Protein AF-A0A523NRD0-F1 (afdb_monomer)

Mean predicted aligned error: 9.48 Å

Solvent-accessible surface area (backbone atoms only — not comparable to full-atom values): 10595 Å² total; per-residue (Å²): 137,86,79,77,79,78,72,75,76,78,53,44,77,82,59,55,69,73,55,46,54,54,59,66,72,56,61,60,86,41,66,30,44,66,73,61,43,52,51,52,52,55,52,51,52,51,49,62,76,41,53,89,37,35,29,73,67,54,51,52,50,52,61,74,51,64,86,59,59,59,17,40,36,46,72,54,74,48,77,42,97,55,71,47,75,41,96,33,27,42,35,38,45,30,41,37,37,40,30,35,39,31,61,34,40,36,34,36,31,68,84,9,36,36,34,39,42,36,38,24,26,28,37,38,30,26,10,38,36,43,35,37,39,39,21,75,50,27,38,36,31,33,55,62,7,36,39,39,38,42,36,39,21,52,34,80,46,74,39,82,63,40,46,79,48,66,55,77,44,70,48,80,75,82,68,78,76,79,74,76,80,80,80,78,90,82,85,80,92,88,83,90,132

Structure (mmCIF, N/CA/C/O backbone):
data_AF-A0A523NRD0-F1
#
_entry.id   AF-A0A523NRD0-F1
#
loop_
_atom_site.group_PDB
_atom_site.id
_atom_site.type_symbol
_atom_site.label_atom_id
_atom_site.label_alt_id
_atom_site.label_comp_id
_atom_site.label_asym_id
_atom_site.label_entity_id
_atom_site.label_seq_id
_atom_site.pdbx_PDB_ins_code
_atom_site.Cartn_x
_atom_site.Cartn_y
_atom_site.Cartn_z
_atom_site.occupancy
_atom_site.B_iso_or_equiv
_atom_site.auth_seq_id
_atom_site.auth_comp_id
_atom_site.auth_asym_id
_atom_site.auth_atom_id
_atom_site.pdbx_PDB_model_num
ATOM 1 N N . MET A 1 1 ? 10.730 1.405 -61.988 1.00 40.59 1 MET A N 1
ATOM 2 C CA . MET A 1 1 ? 11.925 1.048 -61.193 1.00 40.59 1 MET A CA 1
ATOM 3 C C . MET A 1 1 ? 11.614 1.339 -59.726 1.00 40.59 1 MET A C 1
ATOM 5 O O . MET A 1 1 ? 11.882 2.425 -59.235 1.00 40.59 1 MET A O 1
ATOM 9 N N . PHE A 1 2 ? 10.901 0.417 -59.071 1.00 41.69 2 PHE A N 1
ATOM 10 C CA . PHE A 1 2 ? 10.424 0.565 -57.692 1.00 41.69 2 PHE A CA 1
ATOM 11 C C . PHE A 1 2 ? 11.539 0.163 -56.720 1.00 41.69 2 PHE A C 1
ATOM 13 O O . PHE A 1 2 ? 11.697 -1.010 -56.394 1.00 41.69 2 PHE A O 1
ATOM 20 N N . LEU A 1 3 ? 12.320 1.137 -56.255 1.00 39.50 3 LEU A N 1
ATOM 21 C CA . LEU A 1 3 ? 13.168 0.974 -55.075 1.00 39.50 3 LEU A CA 1
ATOM 22 C C . LEU A 1 3 ? 12.282 1.133 -53.837 1.00 39.50 3 LEU A C 1
ATOM 24 O O . LEU A 1 3 ? 12.189 2.208 -53.246 1.00 39.50 3 LEU A O 1
ATOM 28 N N . HIS A 1 4 ? 11.595 0.054 -53.455 1.00 41.59 4 HIS A N 1
ATOM 29 C CA . HIS A 1 4 ? 11.032 -0.050 -52.115 1.00 41.59 4 HIS A CA 1
ATOM 30 C C . HIS A 1 4 ? 12.205 0.002 -51.131 1.00 41.59 4 HIS A C 1
ATOM 32 O O . HIS A 1 4 ? 12.949 -0.966 -50.978 1.00 41.59 4 HIS A O 1
ATOM 38 N N . ARG A 1 5 ? 12.392 1.163 -50.492 1.00 41.06 5 ARG A N 1
ATOM 39 C CA . ARG A 1 5 ? 13.238 1.339 -49.308 1.00 41.06 5 ARG A CA 1
ATOM 40 C C . ARG A 1 5 ? 12.754 0.363 -48.231 1.00 41.06 5 ARG A C 1
ATOM 42 O O . ARG A 1 5 ? 11.910 0.707 -47.408 1.00 41.06 5 ARG A O 1
ATOM 49 N N . TYR A 1 6 ? 13.294 -0.850 -48.225 1.00 43.00 6 TYR A N 1
ATOM 50 C CA . TYR A 1 6 ? 13.311 -1.709 -47.049 1.00 43.00 6 TYR A CA 1
ATOM 51 C C . TYR A 1 6 ? 14.288 -1.084 -46.053 1.00 43.00 6 TYR A C 1
ATOM 53 O O . TYR A 1 6 ? 15.423 -1.521 -45.897 1.00 43.00 6 TYR A O 1
ATOM 61 N N . ASN A 1 7 ? 13.849 -0.009 -45.395 1.00 39.38 7 ASN A N 1
ATOM 62 C CA . ASN A 1 7 ? 14.501 0.457 -44.184 1.00 39.38 7 ASN A CA 1
ATOM 63 C C . ASN A 1 7 ? 14.120 -0.551 -43.098 1.00 39.38 7 ASN A C 1
ATOM 65 O O . ASN A 1 7 ? 13.123 -0.399 -42.393 1.00 39.38 7 ASN A O 1
ATOM 69 N N . PHE A 1 8 ? 14.873 -1.647 -43.036 1.00 43.66 8 PHE A N 1
ATOM 70 C CA . PHE A 1 8 ? 14.886 -2.531 -41.885 1.00 43.66 8 PHE A CA 1
ATOM 71 C C . PHE A 1 8 ? 15.391 -1.664 -40.727 1.00 43.66 8 PHE A C 1
ATOM 73 O O . PHE A 1 8 ? 16.592 -1.461 -40.576 1.00 43.66 8 PHE A O 1
ATOM 80 N N . PHE A 1 9 ? 14.479 -1.045 -39.972 1.00 50.16 9 PHE A N 1
ATOM 81 C CA . PHE A 1 9 ? 14.829 -0.383 -38.720 1.00 50.16 9 PHE A CA 1
ATOM 82 C C . PHE A 1 9 ? 15.400 -1.475 -37.820 1.00 50.16 9 PHE A C 1
ATOM 84 O O . PHE A 1 9 ? 14.656 -2.264 -37.234 1.00 50.16 9 PHE A O 1
ATOM 91 N N . ILE A 1 10 ? 16.727 -1.571 -37.771 1.00 56.56 10 ILE A N 1
ATOM 92 C CA . ILE A 1 10 ? 17.425 -2.396 -36.797 1.00 56.56 10 ILE A CA 1
ATOM 93 C C . ILE A 1 10 ? 17.045 -1.794 -35.449 1.00 56.56 10 ILE A C 1
ATOM 95 O O . ILE A 1 10 ? 17.497 -0.715 -35.080 1.00 56.56 10 ILE A O 1
ATOM 99 N N . LYS A 1 11 ? 16.113 -2.448 -34.756 1.00 65.00 11 LYS A N 1
ATOM 100 C CA . LYS A 1 11 ? 15.689 -2.033 -33.424 1.00 65.00 11 LYS A CA 1
ATOM 101 C C . LYS A 1 11 ? 16.888 -2.175 -32.498 1.00 65.00 11 LYS A C 1
ATOM 103 O O . LYS A 1 11 ? 17.413 -3.277 -32.333 1.00 65.00 11 LYS A O 1
ATOM 108 N N . HIS A 1 12 ? 17.329 -1.062 -31.931 1.00 73.38 12 HIS A N 1
ATOM 109 C CA . HIS A 1 12 ? 18.441 -1.038 -30.998 1.00 73.38 12 HIS A CA 1
ATOM 110 C C . HIS A 1 12 ? 17.933 -1.318 -29.585 1.00 73.38 12 HIS A C 1
ATOM 112 O O . HIS A 1 12 ? 16.849 -0.899 -29.187 1.00 73.38 12 HIS A O 1
ATOM 118 N N . LYS A 1 13 ? 18.722 -2.064 -28.812 1.00 83.44 13 LYS A N 1
ATOM 119 C CA . LYS A 1 13 ? 18.384 -2.363 -27.423 1.00 83.44 13 LYS A CA 1
ATOM 120 C C . LYS A 1 13 ? 18.498 -1.077 -26.598 1.00 83.44 13 LYS A C 1
ATOM 122 O O . LYS A 1 13 ? 19.593 -0.538 -26.453 1.00 83.44 13 LYS A O 1
ATOM 127 N N . VAL A 1 14 ? 17.379 -0.588 -26.070 1.00 90.25 14 VAL A N 1
ATOM 128 C CA . VAL A 1 14 ? 17.317 0.650 -25.271 1.00 90.25 14 VAL A CA 1
ATOM 129 C C . VAL A 1 14 ? 17.828 0.401 -23.848 1.00 90.25 14 VAL A C 1
ATOM 131 O O . VAL A 1 14 ? 18.457 1.271 -23.230 1.00 90.25 14 VAL A O 1
ATOM 134 N N . LEU A 1 15 ? 17.567 -0.791 -23.311 1.00 93.19 15 LEU A N 1
ATOM 135 C CA . LEU A 1 15 ? 17.958 -1.206 -21.969 1.00 93.19 15 LEU A CA 1
ATOM 136 C C . LEU A 1 15 ? 19.204 -2.095 -21.979 1.00 93.19 15 LEU A C 1
ATOM 138 O O . LEU A 1 15 ? 19.337 -3.026 -22.773 1.00 93.19 15 LEU A O 1
ATOM 142 N N . ALA A 1 16 ? 20.096 -1.885 -21.010 1.00 94.69 16 ALA A N 1
ATOM 143 C CA . ALA A 1 16 ? 21.119 -2.882 -20.695 1.00 94.69 16 ALA A CA 1
ATOM 144 C C . ALA A 1 16 ? 20.458 -4.189 -20.209 1.00 94.69 16 ALA A C 1
ATOM 146 O O . ALA A 1 16 ? 19.328 -4.167 -19.722 1.00 94.69 16 ALA A O 1
ATOM 147 N N . ALA A 1 17 ? 21.157 -5.328 -20.294 1.00 93.31 17 ALA A N 1
ATOM 148 C CA . ALA A 1 17 ? 20.609 -6.625 -19.865 1.00 93.31 17 ALA A CA 1
ATOM 149 C C . ALA A 1 17 ? 20.059 -6.580 -18.425 1.00 93.31 17 ALA A C 1
ATOM 151 O O . ALA A 1 17 ? 18.871 -6.800 -18.226 1.00 93.31 17 ALA A O 1
ATOM 152 N N . ALA A 1 18 ? 20.858 -6.105 -17.465 1.00 95.38 18 ALA A N 1
ATOM 153 C CA . ALA A 1 18 ? 20.428 -5.972 -16.071 1.00 95.38 18 ALA A CA 1
ATOM 154 C C . ALA A 1 18 ? 19.235 -5.013 -15.862 1.00 95.38 18 ALA A C 1
ATOM 156 O O . ALA A 1 18 ? 18.461 -5.180 -14.923 1.00 95.38 18 ALA A O 1
ATOM 157 N N . GLN A 1 19 ? 19.071 -3.994 -16.716 1.00 95.81 19 GLN A N 1
ATOM 158 C CA . GLN A 1 19 ? 17.913 -3.092 -16.660 1.00 95.81 19 GLN A CA 1
ATOM 159 C C . GLN A 1 19 ? 16.646 -3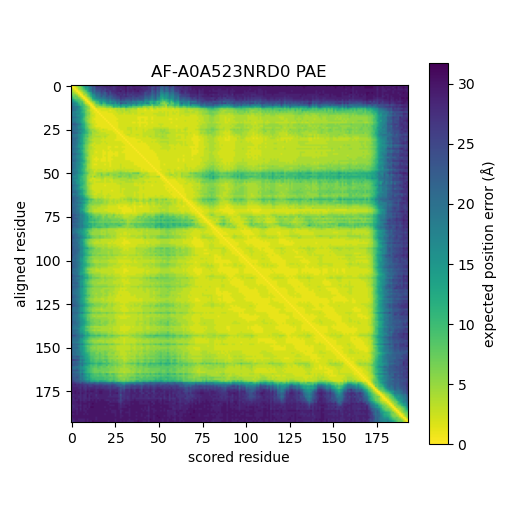.790 -17.159 1.00 95.81 19 GLN A C 1
ATOM 161 O O . GLN A 1 19 ? 15.582 -3.62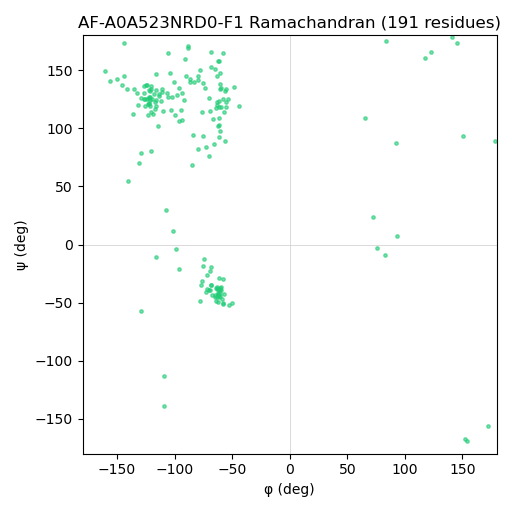2 -16.565 1.00 95.81 19 GLN A O 1
ATOM 166 N N . TYR A 1 20 ? 16.775 -4.569 -18.236 1.00 94.88 20 TYR A N 1
ATOM 167 C CA . TYR A 1 20 ? 15.688 -5.381 -18.766 1.00 94.88 20 TYR A CA 1
ATOM 168 C C . TYR A 1 20 ? 15.245 -6.425 -17.742 1.00 94.88 20 TYR A C 1
ATOM 170 O O . TYR A 1 20 ? 14.060 -6.491 -17.440 1.00 94.88 20 TYR A O 1
ATOM 178 N N . ASP A 1 21 ? 16.183 -7.180 -17.167 1.00 95.62 21 ASP A N 1
ATOM 179 C CA . ASP A 1 21 ? 15.878 -8.250 -16.210 1.00 95.62 21 ASP A CA 1
ATOM 180 C C . ASP A 1 21 ? 15.202 -7.698 -14.949 1.00 95.62 21 ASP A C 1
ATOM 182 O O . ASP A 1 21 ? 14.191 -8.233 -14.495 1.00 95.62 21 ASP A O 1
ATOM 186 N N . PHE A 1 22 ? 15.693 -6.561 -14.442 1.00 95.94 22 PHE A N 1
ATOM 187 C CA . PHE A 1 22 ? 15.070 -5.845 -13.329 1.00 95.94 22 PHE A CA 1
ATOM 188 C C . PHE A 1 22 ? 13.620 -5.443 -13.637 1.00 95.94 22 PHE A C 1
ATOM 190 O O . PHE A 1 22 ? 12.716 -5.721 -12.851 1.00 95.94 22 PHE A O 1
ATOM 197 N N . LEU A 1 23 ? 13.378 -4.810 -14.790 1.00 94.06 23 LEU A N 1
ATOM 198 C CA . LEU A 1 23 ? 12.033 -4.383 -15.176 1.00 94.06 23 LEU A CA 1
ATOM 199 C C . LEU A 1 23 ? 11.123 -5.586 -15.481 1.00 94.06 23 LEU A C 1
ATOM 201 O O . LEU A 1 23 ? 9.939 -5.562 -15.165 1.00 94.06 23 LEU A 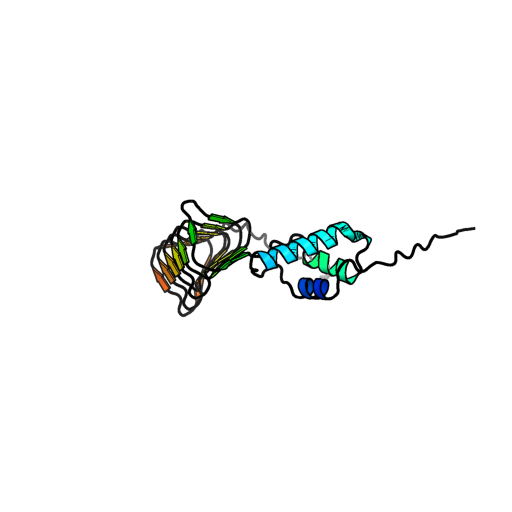O 1
ATOM 205 N N . PHE A 1 24 ? 11.662 -6.663 -16.052 1.00 94.38 24 PHE A N 1
ATOM 206 C CA . PHE A 1 24 ? 10.932 -7.899 -16.330 1.00 94.38 24 PHE A CA 1
ATOM 207 C C . PHE A 1 24 ? 10.422 -8.570 -15.053 1.00 94.38 24 PHE A C 1
ATOM 209 O O . PHE A 1 24 ? 9.251 -8.959 -15.012 1.00 94.38 24 PHE A O 1
ATOM 216 N N . ALA A 1 25 ? 11.264 -8.635 -14.019 1.00 94.31 25 ALA A N 1
ATOM 217 C CA . ALA A 1 25 ? 10.930 -9.209 -12.719 1.00 94.31 25 ALA A CA 1
ATOM 218 C C . ALA A 1 25 ? 9.910 -8.381 -11.915 1.00 94.31 25 ALA A C 1
ATOM 220 O O . ALA A 1 25 ? 9.237 -8.932 -11.051 1.00 94.31 25 ALA A O 1
ATOM 221 N N . GLY A 1 26 ? 9.773 -7.081 -12.199 1.00 92.75 26 GLY A N 1
ATOM 222 C CA . GLY A 1 26 ? 8.839 -6.207 -11.487 1.00 92.75 26 GLY A CA 1
ATOM 223 C C . GLY A 1 26 ? 7.365 -6.563 -11.697 1.00 92.75 26 GLY A C 1
ATOM 224 O O . GLY A 1 26 ? 6.962 -7.031 -12.768 1.00 92.75 26 GLY A O 1
ATOM 225 N N . ASP A 1 27 ? 6.543 -6.262 -10.699 1.00 92.56 27 ASP A N 1
ATOM 226 C CA . ASP A 1 27 ? 5.088 -6.403 -10.704 1.00 92.56 27 ASP A CA 1
ATOM 227 C C . ASP A 1 27 ? 4.443 -5.037 -10.420 1.00 92.56 27 ASP A C 1
ATOM 229 O O . ASP A 1 27 ? 4.840 -4.302 -9.520 1.00 92.56 27 ASP A O 1
ATOM 233 N N . ILE A 1 28 ? 3.442 -4.671 -11.218 1.00 89.62 28 ILE A N 1
ATOM 234 C CA . ILE A 1 28 ? 2.720 -3.399 -11.088 1.00 89.62 28 ILE A CA 1
ATOM 235 C C . ILE A 1 28 ? 1.865 -3.314 -9.820 1.00 89.62 28 ILE A C 1
ATOM 237 O O . ILE A 1 28 ? 1.476 -2.214 -9.428 1.00 89.62 28 ILE A O 1
ATOM 241 N N . HIS A 1 29 ? 1.537 -4.451 -9.205 1.00 90.38 29 HIS A N 1
ATOM 242 C CA . HIS A 1 29 ? 0.682 -4.529 -8.023 1.00 90.38 29 HIS A CA 1
ATOM 243 C C . HIS A 1 29 ? 1.457 -4.657 -6.708 1.00 90.38 29 HIS A C 1
ATOM 245 O O . HIS A 1 29 ? 0.831 -4.649 -5.645 1.00 90.38 29 HIS A O 1
ATOM 251 N N . ASP A 1 30 ? 2.784 -4.759 -6.777 1.00 94.88 30 ASP A N 1
ATOM 252 C CA . ASP A 1 30 ? 3.657 -4.925 -5.617 1.00 94.88 30 ASP A CA 1
ATOM 253 C C . ASP A 1 30 ? 4.081 -3.575 -5.006 1.00 94.88 30 ASP A C 1
ATOM 255 O O . ASP A 1 30 ? 3.808 -2.496 -5.552 1.00 94.88 30 ASP A O 1
ATOM 259 N N . PHE A 1 31 ? 4.722 -3.636 -3.839 1.00 96.38 31 PHE A N 1
ATOM 260 C CA . PHE A 1 31 ? 5.175 -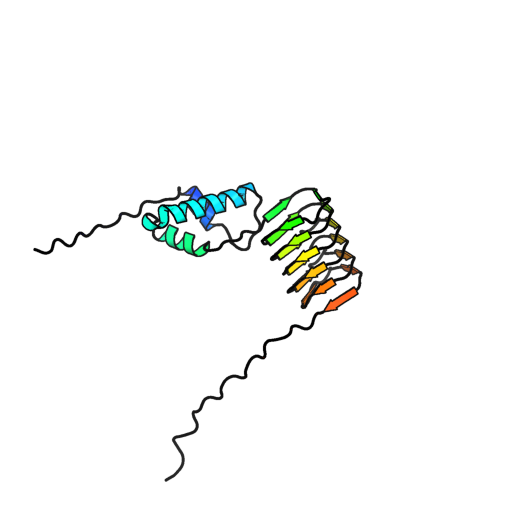2.488 -3.064 1.00 96.38 31 PHE A CA 1
ATOM 261 C C . PHE A 1 31 ? 6.698 -2.417 -3.037 1.00 96.38 31 PHE A C 1
ATOM 263 O O . PHE A 1 31 ? 7.371 -3.322 -2.548 1.00 96.38 31 PHE A O 1
ATOM 270 N N . TYR A 1 32 ? 7.242 -1.290 -3.481 1.00 96.62 32 TYR A N 1
ATOM 271 C CA . TYR A 1 32 ? 8.682 -1.070 -3.549 1.00 96.62 32 TYR A CA 1
ATOM 272 C C . TYR A 1 32 ? 9.107 0.069 -2.627 1.00 96.62 32 TYR A C 1
ATOM 274 O O . TYR A 1 32 ? 8.370 1.038 -2.427 1.00 96.62 32 TYR A O 1
ATOM 282 N N . ASP A 1 33 ? 10.313 -0.033 -2.065 1.00 96.06 33 ASP A N 1
ATOM 283 C CA . ASP A 1 33 ? 10.957 1.105 -1.404 1.00 96.06 33 ASP A CA 1
ATOM 284 C C . ASP A 1 33 ? 11.201 2.256 -2.402 1.00 96.06 33 ASP A C 1
ATOM 286 O O . ASP A 1 33 ? 11.262 2.019 -3.616 1.00 96.06 33 ASP A O 1
ATOM 290 N N . PRO A 1 34 ? 11.351 3.505 -1.917 1.00 94.94 34 PRO A N 1
ATOM 291 C CA . PRO A 1 34 ? 11.518 4.672 -2.779 1.00 94.94 34 PRO A CA 1
ATOM 292 C C . PRO A 1 34 ? 12.599 4.533 -3.869 1.00 94.94 34 PRO A C 1
ATOM 294 O O . PRO A 1 34 ? 12.265 4.753 -5.033 1.00 94.94 34 PRO A O 1
ATOM 297 N N . PRO A 1 35 ? 13.853 4.115 -3.583 1.00 96.25 35 PRO A N 1
ATOM 298 C CA . PRO A 1 35 ? 14.876 4.055 -4.628 1.00 96.25 35 PRO A CA 1
ATOM 299 C C . PRO A 1 35 ? 14.590 2.972 -5.678 1.00 96.25 35 PRO A C 1
ATOM 301 O O . PRO A 1 35 ? 14.850 3.178 -6.867 1.00 96.25 35 PRO A O 1
ATOM 304 N N . THR A 1 36 ? 14.017 1.835 -5.276 1.00 96.56 36 THR A N 1
ATOM 305 C CA . THR A 1 36 ? 13.604 0.779 -6.212 1.00 96.56 36 THR A CA 1
ATOM 306 C C . THR A 1 36 ? 12.447 1.246 -7.097 1.00 96.56 36 THR A C 1
ATOM 308 O O . THR A 1 36 ? 12.479 1.056 -8.317 1.00 96.56 36 THR A O 1
ATOM 311 N N . ARG A 1 37 ? 11.456 1.921 -6.506 1.00 95.44 37 ARG A N 1
ATOM 312 C CA . ARG A 1 37 ? 10.309 2.510 -7.210 1.00 95.44 37 ARG A CA 1
ATOM 313 C C . ARG A 1 37 ? 10.751 3.569 -8.226 1.00 95.44 37 ARG A C 1
ATOM 315 O O . ARG A 1 37 ? 10.333 3.518 -9.382 1.00 95.44 37 ARG A O 1
ATOM 322 N N . ASP A 1 38 ? 11.663 4.458 -7.841 1.00 96.19 38 ASP A N 1
ATOM 323 C CA . ASP A 1 38 ? 12.238 5.474 -8.732 1.00 96.19 38 ASP A CA 1
ATOM 324 C C . ASP A 1 38 ? 12.983 4.842 -9.910 1.00 96.19 38 ASP A C 1
ATOM 326 O O . ASP A 1 38 ? 12.882 5.306 -11.049 1.00 96.19 38 ASP A O 1
ATOM 330 N N . LYS A 1 39 ? 13.713 3.749 -9.663 1.00 97.19 39 LYS A N 1
ATOM 331 C CA . LYS A 1 39 ? 14.401 3.005 -10.721 1.00 97.19 39 LYS A CA 1
ATOM 332 C C . LYS A 1 39 ? 13.414 2.433 -11.741 1.00 97.19 39 LYS A C 1
ATOM 334 O O . LYS A 1 39 ? 13.685 2.538 -12.936 1.00 97.19 39 LYS A O 1
ATOM 339 N N . PHE A 1 40 ? 12.281 1.871 -11.310 1.00 96.62 40 PHE A N 1
ATOM 340 C CA . PHE A 1 40 ? 11.240 1.406 -12.234 1.00 96.62 40 PHE A CA 1
ATOM 341 C C . PHE A 1 40 ? 10.730 2.539 -13.125 1.00 96.62 40 PHE A C 1
ATOM 343 O O . PHE A 1 40 ? 10.748 2.401 -14.350 1.00 96.62 40 PHE A O 1
ATOM 350 N N . TYR A 1 41 ? 10.342 3.669 -12.529 1.00 95.81 41 TYR A N 1
ATOM 351 C CA . TYR A 1 41 ? 9.815 4.806 -13.284 1.00 95.81 41 TYR A CA 1
ATOM 352 C C . TYR A 1 41 ? 10.824 5.360 -14.290 1.00 95.81 41 TYR A C 1
ATOM 354 O O . TYR A 1 41 ? 10.477 5.529 -15.456 1.00 95.81 41 TYR A O 1
ATOM 362 N N . ARG A 1 42 ? 12.092 5.528 -13.896 1.00 96.50 42 ARG A N 1
ATOM 363 C CA . ARG A 1 42 ? 13.157 5.991 -14.805 1.00 96.50 42 ARG A CA 1
ATOM 364 C C . ARG A 1 42 ? 13.356 5.063 -16.005 1.00 96.50 42 ARG A C 1
ATOM 366 O O . ARG A 1 42 ? 13.611 5.527 -17.113 1.00 96.50 42 ARG A O 1
ATOM 373 N N . LEU A 1 43 ? 13.273 3.746 -15.805 1.00 95.94 43 LEU A N 1
ATOM 374 C CA . LEU A 1 43 ? 13.423 2.780 -16.899 1.00 95.94 43 LEU A CA 1
ATOM 375 C C . LEU A 1 43 ? 12.212 2.774 -17.835 1.00 95.94 43 LEU A C 1
ATOM 377 O O . LEU A 1 43 ? 12.393 2.673 -19.048 1.00 95.94 43 LEU A O 1
ATOM 381 N N . ILE A 1 44 ? 11.001 2.906 -17.291 1.00 94.94 44 ILE A N 1
ATOM 382 C CA . ILE A 1 44 ? 9.772 3.015 -18.088 1.00 94.94 44 ILE A CA 1
ATOM 383 C C . ILE A 1 44 ? 9.800 4.299 -18.915 1.00 94.94 44 ILE A C 1
ATOM 385 O O . ILE A 1 44 ? 9.627 4.228 -20.127 1.00 94.94 44 ILE A O 1
ATOM 389 N N . GLU A 1 45 ? 10.122 5.437 -18.302 1.00 94.62 45 GLU A N 1
ATOM 390 C CA . GLU A 1 45 ? 10.265 6.722 -18.993 1.00 94.62 45 GLU A CA 1
ATOM 391 C C . GLU A 1 45 ? 11.314 6.638 -20.111 1.00 94.62 45 GLU A C 1
ATOM 393 O O . GLU A 1 45 ? 11.084 7.087 -21.236 1.00 94.62 45 GLU A O 1
ATOM 398 N N . LYS A 1 46 ? 12.452 5.983 -19.844 1.00 94.50 46 LYS A N 1
ATOM 399 C CA . LYS A 1 46 ? 13.473 5.727 -20.865 1.00 94.50 46 LYS A CA 1
ATOM 400 C C . LYS A 1 46 ? 12.904 4.913 -22.035 1.00 94.50 46 LYS A C 1
ATOM 402 O O . LYS A 1 46 ? 13.125 5.280 -23.186 1.00 94.50 46 LYS A O 1
ATOM 407 N N . LEU A 1 47 ? 12.164 3.835 -21.776 1.00 93.12 47 LEU A N 1
ATOM 408 C CA . LEU A 1 47 ? 11.519 3.048 -22.834 1.00 93.12 47 LEU A CA 1
ATOM 409 C C . LEU A 1 47 ? 10.463 3.850 -23.610 1.00 93.12 47 LEU A C 1
ATOM 411 O O . LEU A 1 47 ? 10.357 3.698 -24.825 1.00 93.12 47 LEU A O 1
ATOM 415 N N . GLU A 1 48 ? 9.691 4.707 -22.941 1.00 92.75 48 GLU A N 1
ATOM 416 C CA . GLU A 1 48 ? 8.693 5.568 -23.585 1.00 92.75 48 GLU A CA 1
ATOM 417 C C . GLU A 1 48 ? 9.345 6.590 -24.513 1.00 92.75 48 GLU A C 1
ATOM 419 O O . GLU A 1 48 ? 8.907 6.752 -25.655 1.00 92.75 48 GLU A O 1
ATOM 424 N N . LYS A 1 49 ? 10.439 7.210 -24.059 1.00 92.94 49 LYS A N 1
ATOM 425 C CA . LYS A 1 49 ? 11.217 8.176 -24.838 1.00 92.94 49 LYS A CA 1
ATOM 426 C C . LYS A 1 49 ? 11.793 7.567 -26.119 1.00 92.94 49 LYS A C 1
ATOM 428 O O . LYS A 1 49 ? 11.781 8.221 -27.156 1.00 92.94 49 LYS A O 1
ATOM 433 N N . PHE A 1 50 ? 12.249 6.314 -26.067 1.00 90.94 50 PHE A N 1
ATOM 434 C CA . PHE A 1 50 ? 12.866 5.606 -27.200 1.00 90.94 50 PHE A CA 1
ATOM 435 C C . PHE A 1 50 ? 11.963 4.510 -27.791 1.00 90.94 50 PHE A C 1
ATOM 437 O O . PHE A 1 50 ? 12.432 3.503 -28.327 1.00 90.94 50 PHE A O 1
ATOM 444 N N . LYS A 1 51 ? 10.637 4.680 -27.718 1.00 86.94 51 LYS A N 1
ATOM 445 C CA . LYS A 1 51 ? 9.663 3.649 -28.121 1.00 86.94 51 LYS A CA 1
ATOM 446 C C . LYS A 1 51 ? 9.797 3.188 -29.581 1.00 86.94 51 LYS A C 1
ATOM 448 O O . LYS A 1 51 ? 9.481 2.038 -29.885 1.00 86.94 51 LYS A O 1
ATOM 453 N N . GLY A 1 52 ? 10.256 4.064 -30.479 1.00 85.44 52 GLY A N 1
ATOM 454 C CA . GLY A 1 52 ? 10.503 3.741 -31.892 1.00 85.44 52 GLY A CA 1
ATOM 455 C C . GLY A 1 52 ? 11.721 2.838 -32.121 1.00 85.44 52 GLY A C 1
ATOM 456 O O . GLY A 1 52 ? 11.749 2.078 -33.085 1.00 85.44 52 GLY A O 1
ATOM 457 N N . GLU A 1 53 ? 12.685 2.876 -31.204 1.00 88.94 53 GLU A N 1
ATOM 458 C CA . GLU A 1 53 ? 13.943 2.129 -31.283 1.00 88.94 53 GLU A CA 1
ATOM 459 C C . GLU A 1 53 ? 13.881 0.813 -30.504 1.00 88.94 53 GLU A C 1
ATOM 461 O O . GLU A 1 53 ? 14.610 -0.120 -30.830 1.00 88.94 53 GLU A O 1
ATOM 466 N N . CYS A 1 54 ? 12.956 0.710 -29.542 1.00 88.06 54 CYS A N 1
ATOM 467 C CA . CYS A 1 54 ? 12.748 -0.471 -28.713 1.00 88.06 54 CYS A CA 1
ATOM 468 C C . CYS A 1 54 ? 12.660 -1.758 -29.534 1.00 88.06 54 CYS A C 1
ATOM 470 O O . CYS A 1 54 ? 11.881 -1.878 -30.491 1.00 88.06 54 CYS A O 1
ATOM 472 N N . THR A 1 55 ? 13.351 -2.785 -29.056 1.00 91.88 55 THR A N 1
ATOM 473 C CA . THR A 1 55 ? 13.166 -4.165 -29.509 1.00 91.88 55 THR A CA 1
ATOM 474 C C . THR A 1 55 ? 11.716 -4.630 -29.304 1.00 91.88 55 THR A C 1
ATOM 476 O O . THR A 1 55 ? 10.904 -4.000 -28.613 1.00 91.88 55 THR A O 1
ATOM 479 N N . TRP A 1 56 ? 11.336 -5.741 -29.942 1.00 89.12 56 TRP A N 1
ATOM 480 C CA . TRP A 1 56 ? 9.991 -6.302 -29.767 1.00 89.12 56 TRP A CA 1
ATOM 481 C C . TRP A 1 56 ? 9.707 -6.683 -28.304 1.00 89.12 56 TRP A C 1
ATOM 483 O O . TRP A 1 56 ? 8.628 -6.383 -27.792 1.00 89.12 56 TRP A O 1
ATOM 493 N N . SER A 1 57 ? 10.686 -7.276 -27.615 1.00 91.25 57 SER A N 1
ATOM 494 C CA . SER A 1 57 ? 10.585 -7.646 -26.200 1.00 91.25 57 SER A CA 1
ATOM 495 C C . SER A 1 57 ? 10.441 -6.421 -25.295 1.00 91.25 57 SER A C 1
ATOM 497 O O . SER A 1 57 ? 9.540 -6.394 -24.462 1.00 91.25 57 SER A O 1
ATOM 499 N N . GLU A 1 58 ? 11.232 -5.365 -25.508 1.00 93.25 58 GLU A N 1
ATOM 500 C CA . GLU A 1 58 ? 11.095 -4.090 -24.783 1.00 93.25 58 GLU A CA 1
ATOM 501 C C . GLU A 1 58 ? 9.739 -3.424 -25.038 1.00 93.25 58 GLU A C 1
ATOM 503 O O . GLU A 1 58 ? 9.113 -2.912 -24.115 1.00 93.25 58 GLU A O 1
ATOM 508 N N . SER A 1 59 ? 9.221 -3.496 -26.267 1.00 92.25 59 SER A N 1
ATOM 509 C CA . SER A 1 59 ? 7.886 -2.973 -26.591 1.00 92.25 59 SER A CA 1
ATOM 510 C C . SER A 1 59 ? 6.778 -3.732 -25.850 1.00 92.25 59 SER A C 1
ATOM 512 O O . S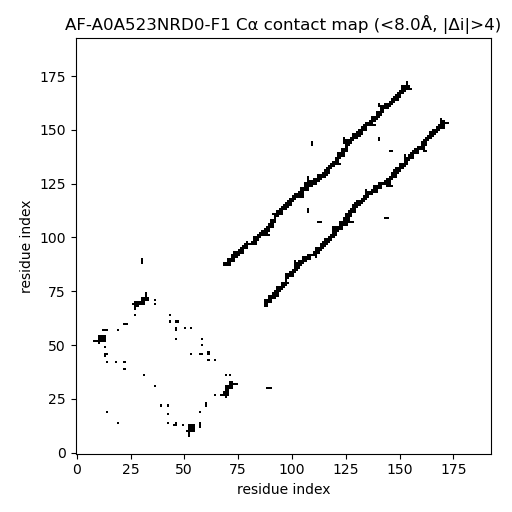ER A 1 59 ? 5.780 -3.139 -25.435 1.00 92.25 59 SER A O 1
ATOM 514 N N . ARG A 1 60 ? 6.928 -5.053 -25.685 1.00 92.81 60 ARG A N 1
ATOM 515 C CA . ARG A 1 60 ? 6.012 -5.886 -24.891 1.00 92.81 60 ARG A CA 1
ATOM 516 C C . ARG A 1 60 ? 6.135 -5.576 -23.401 1.00 92.81 60 ARG A C 1
ATOM 518 O O . ARG A 1 60 ? 5.116 -5.499 -22.719 1.00 92.81 60 ARG A O 1
ATOM 525 N N . LEU A 1 61 ? 7.355 -5.346 -22.926 1.00 92.00 61 LEU A N 1
ATOM 526 C CA . LEU A 1 61 ? 7.633 -4.950 -21.552 1.00 92.00 61 LEU A CA 1
ATOM 527 C C . LEU A 1 61 ? 7.008 -3.587 -21.232 1.00 92.00 61 LEU A C 1
ATOM 529 O O . LEU A 1 61 ? 6.296 -3.459 -20.245 1.00 92.00 61 LEU A O 1
ATOM 533 N N . LEU A 1 62 ? 7.145 -2.599 -22.118 1.00 91.69 62 LEU A N 1
ATOM 534 C CA . LEU A 1 62 ? 6.513 -1.292 -21.948 1.00 91.69 62 LEU A CA 1
ATOM 535 C C . LEU A 1 62 ? 4.979 -1.392 -21.878 1.00 91.69 62 LEU A C 1
ATOM 537 O O . LEU A 1 62 ? 4.343 -0.705 -21.085 1.00 91.69 62 LEU A O 1
ATOM 541 N N . LYS A 1 63 ? 4.365 -2.289 -22.664 1.00 92.62 63 LYS A N 1
ATOM 542 C CA . LYS A 1 63 ? 2.917 -2.550 -22.574 1.00 92.62 63 LYS A CA 1
ATOM 543 C C . LYS A 1 63 ? 2.503 -3.123 -21.214 1.00 92.62 63 LYS A C 1
ATOM 545 O O . LYS A 1 63 ? 1.432 -2.756 -20.745 1.00 92.62 63 LYS A O 1
ATOM 550 N N . LYS A 1 64 ? 3.328 -3.979 -20.591 1.00 92.19 64 LYS A N 1
ATOM 551 C CA . LYS A 1 64 ? 3.082 -4.532 -19.241 1.00 92.19 64 LYS A CA 1
ATOM 552 C C . LYS A 1 64 ? 2.974 -3.422 -18.188 1.00 92.19 64 LYS A C 1
ATOM 554 O O . LYS A 1 64 ? 2.149 -3.525 -17.292 1.00 92.19 64 LYS A O 1
ATOM 559 N N . PHE A 1 65 ? 3.767 -2.361 -18.325 1.00 92.00 65 PHE A N 1
ATOM 560 C CA . PHE A 1 65 ? 3.856 -1.267 -17.350 1.00 92.00 65 PHE A CA 1
ATOM 561 C C . PHE A 1 65 ? 3.079 -0.004 -17.741 1.00 92.00 65 PHE A C 1
ATOM 563 O O . PHE A 1 65 ? 3.234 1.046 -17.118 1.00 92.00 65 PHE A O 1
ATOM 570 N N . ARG A 1 66 ? 2.225 -0.076 -18.765 1.00 86.38 66 ARG A N 1
ATOM 571 C CA . ARG A 1 66 ? 1.440 1.080 -19.199 1.00 86.38 66 ARG A CA 1
ATOM 572 C C . ARG A 1 66 ? 0.483 1.514 -18.084 1.00 86.38 66 ARG A C 1
ATOM 574 O O . ARG A 1 66 ? -0.387 0.745 -17.690 1.00 86.38 66 ARG A O 1
ATOM 581 N N . GLY A 1 67 ? 0.620 2.757 -17.621 1.00 86.25 67 GLY A N 1
ATOM 582 C CA . GLY A 1 67 ? -0.184 3.282 -16.512 1.00 86.25 67 GLY A CA 1
ATOM 583 C C . GLY A 1 67 ? 0.191 2.695 -15.147 1.00 86.25 67 GLY A C 1
ATOM 584 O O . GLY A 1 67 ? -0.649 2.671 -14.251 1.00 86.25 67 GLY A O 1
ATOM 585 N N . ALA A 1 68 ? 1.420 2.192 -14.990 1.00 89.25 68 ALA A N 1
ATOM 586 C CA . ALA A 1 68 ? 1.889 1.639 -13.727 1.00 89.25 68 ALA A CA 1
ATOM 587 C C . ALA A 1 68 ? 1.817 2.675 -12.590 1.00 89.25 68 ALA A C 1
ATOM 589 O O . ALA A 1 68 ? 2.416 3.748 -12.659 1.00 89.25 68 ALA A O 1
ATOM 590 N N . ASN A 1 69 ? 1.129 2.311 -11.509 1.00 91.62 69 ASN A N 1
ATOM 591 C CA . ASN A 1 69 ? 1.169 3.019 -10.234 1.00 91.62 69 ASN A CA 1
ATOM 592 C C . ASN A 1 69 ? 1.674 2.048 -9.164 1.00 91.62 69 ASN A C 1
ATOM 594 O O . ASN A 1 69 ? 0.886 1.423 -8.454 1.00 91.62 69 ASN A O 1
ATOM 598 N N . PHE A 1 70 ? 2.997 1.877 -9.126 1.00 94.69 70 PHE A N 1
ATOM 599 C CA . PHE A 1 70 ? 3.657 0.973 -8.195 1.00 94.69 70 PHE A CA 1
ATOM 600 C C . PHE A 1 70 ? 3.375 1.375 -6.755 1.00 94.69 70 PHE A C 1
ATOM 602 O O . PHE A 1 70 ? 3.451 2.563 -6.411 1.00 94.69 70 PHE A O 1
ATOM 609 N N . GLY A 1 71 ? 3.119 0.375 -5.914 1.00 96.00 71 GLY A N 1
ATOM 610 C CA . GLY A 1 71 ? 2.933 0.592 -4.495 1.00 96.00 71 GLY A CA 1
ATOM 611 C C . GLY A 1 71 ? 4.198 1.141 -3.841 1.00 96.00 71 GLY A C 1
ATOM 612 O O . GLY A 1 71 ? 5.317 0.782 -4.210 1.00 96.00 71 GLY A O 1
ATOM 613 N N . LEU A 1 72 ? 4.019 2.015 -2.856 1.00 97.19 72 LEU A N 1
ATOM 614 C CA . LEU A 1 72 ? 5.094 2.503 -2.005 1.00 97.19 72 LEU A CA 1
ATOM 615 C C . LEU A 1 72 ? 5.173 1.650 -0.740 1.00 97.19 72 LEU A C 1
ATOM 617 O O . LEU A 1 72 ? 4.168 1.445 -0.063 1.00 97.19 72 LEU A O 1
ATOM 621 N N . ARG A 1 73 ? 6.376 1.193 -0.404 1.00 97.25 73 ARG A N 1
ATOM 622 C CA . ARG A 1 73 ? 6.700 0.567 0.876 1.00 97.25 73 ARG A CA 1
ATOM 623 C C . ARG A 1 73 ? 7.374 1.597 1.777 1.00 97.25 73 ARG A C 1
ATOM 625 O O . ARG A 1 73 ? 8.496 2.024 1.502 1.00 97.25 73 ARG A O 1
ATOM 632 N N . LEU A 1 74 ? 6.689 2.003 2.840 1.00 94.50 74 LEU A N 1
ATOM 633 C CA . LEU A 1 74 ? 7.241 2.870 3.875 1.00 94.50 74 LEU A CA 1
ATOM 634 C C . LEU A 1 74 ? 7.778 2.020 5.015 1.00 94.50 74 LEU A C 1
ATOM 636 O O . LEU A 1 74 ? 7.018 1.338 5.696 1.00 94.50 74 LEU A O 1
ATOM 640 N N . GLN A 1 75 ? 9.090 2.101 5.209 1.00 93.31 75 GLN A N 1
ATOM 641 C CA . GLN A 1 75 ? 9.787 1.454 6.311 1.00 93.31 75 GLN A CA 1
ATOM 642 C C . GLN A 1 75 ? 10.159 2.467 7.390 1.00 93.31 75 GLN A C 1
ATOM 644 O O . GLN A 1 75 ? 10.471 3.627 7.079 1.00 93.31 75 GLN A O 1
ATOM 649 N N . GLY A 1 76 ? 10.163 1.986 8.630 1.00 92.56 76 GLY A N 1
ATOM 650 C CA . GLY A 1 76 ? 10.594 2.725 9.807 1.00 92.56 76 GLY A CA 1
ATOM 651 C C . GLY A 1 76 ? 9.521 3.628 10.401 1.00 92.56 76 GLY A C 1
ATOM 652 O O . GLY A 1 76 ? 8.426 3.788 9.853 1.00 92.56 76 GLY A O 1
ATOM 653 N N . ASP A 1 77 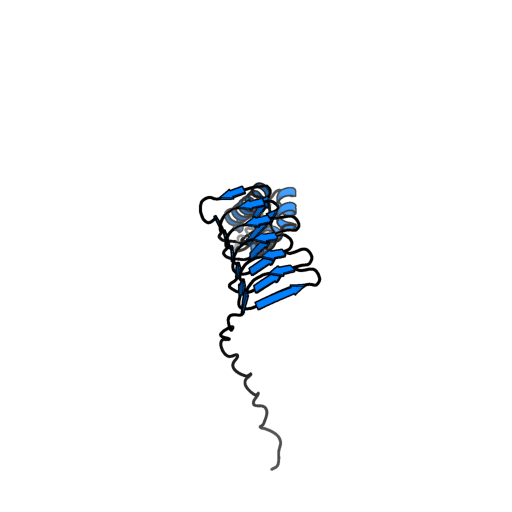? 9.876 4.217 11.537 1.00 94.19 77 ASP A N 1
ATOM 654 C CA . ASP A 1 77 ? 8.943 4.968 12.362 1.00 94.19 77 ASP A CA 1
ATOM 655 C C . ASP A 1 77 ? 8.767 6.405 11.861 1.00 94.19 77 ASP A C 1
ATOM 657 O O . ASP A 1 77 ? 9.723 7.066 11.444 1.00 94.19 77 ASP A O 1
ATOM 661 N N . ARG A 1 78 ? 7.529 6.896 11.890 1.00 92.62 78 ARG A N 1
ATOM 662 C CA . ARG A 1 78 ? 7.137 8.224 11.420 1.00 92.62 78 ARG A CA 1
ATOM 663 C C . ARG A 1 78 ? 6.047 8.818 12.302 1.00 92.62 78 ARG A C 1
ATOM 665 O O . ARG A 1 78 ? 5.149 8.122 12.767 1.00 92.62 78 ARG A O 1
ATOM 672 N N . VAL A 1 79 ? 6.114 10.131 12.476 1.00 93.38 79 VAL A N 1
ATOM 673 C CA . VAL A 1 79 ? 5.072 10.934 13.117 1.00 93.38 79 VAL A CA 1
ATOM 674 C C . VAL A 1 79 ? 4.715 12.057 12.156 1.00 93.38 79 VAL A C 1
ATOM 676 O O . VAL A 1 79 ? 5.601 12.787 11.708 1.00 93.38 79 VAL A O 1
ATOM 679 N N . SER A 1 80 ? 3.436 12.172 11.830 1.00 90.56 80 SER A N 1
ATOM 680 C CA . SER A 1 80 ? 2.890 13.177 10.928 1.00 90.56 80 SER A CA 1
ATOM 681 C C . SER A 1 80 ? 1.940 14.069 11.721 1.00 90.56 80 SER A C 1
ATOM 683 O O . SER A 1 80 ? 1.015 13.579 12.362 1.00 90.56 80 SER A O 1
ATOM 685 N N . VAL A 1 81 ? 2.189 15.381 11.705 1.00 90.00 81 VAL A N 1
ATOM 686 C CA . VAL A 1 81 ? 1.303 16.371 12.349 1.00 90.00 81 VAL A CA 1
ATOM 687 C C . VAL A 1 81 ? 0.049 16.605 11.503 1.00 90.00 81 VAL A C 1
ATOM 689 O O . VAL A 1 81 ? -1.026 16.862 12.033 1.00 90.00 81 VAL A O 1
ATOM 692 N N . GLU A 1 82 ? 0.190 16.491 10.185 1.00 93.81 82 GLU A N 1
ATOM 693 C CA . GLU A 1 82 ? -0.890 16.613 9.209 1.00 93.81 82 GLU A CA 1
ATOM 694 C C . GLU A 1 82 ? -1.268 15.240 8.643 1.00 93.81 82 GLU A C 1
ATOM 696 O O . GLU A 1 82 ? -0.507 14.273 8.740 1.00 93.81 82 GLU A O 1
ATOM 701 N N . THR A 1 83 ? -2.431 15.162 7.995 1.00 94.56 83 THR A N 1
ATOM 702 C CA . THR A 1 83 ? -2.873 13.946 7.310 1.00 94.56 83 THR A CA 1
ATOM 703 C C . THR A 1 83 ? -1.921 13.586 6.167 1.00 94.56 83 THR A C 1
ATOM 705 O O . THR A 1 83 ? -1.743 14.348 5.215 1.00 94.56 83 THR A O 1
ATOM 708 N N . TYR A 1 84 ? -1.361 12.378 6.201 1.00 95.69 84 TYR A N 1
ATOM 709 C CA . TYR A 1 84 ? -0.518 11.858 5.131 1.00 95.69 84 TYR A CA 1
ATOM 710 C C . TYR A 1 84 ? -1.370 11.426 3.930 1.00 95.69 84 TYR A C 1
ATOM 712 O O . TYR A 1 84 ? -2.144 10.469 4.013 1.00 95.69 84 TYR A O 1
ATOM 720 N N . ILE A 1 85 ? -1.224 12.110 2.793 1.00 96.25 85 ILE A N 1
ATOM 721 C CA . ILE A 1 85 ? -1.998 11.840 1.572 1.00 96.25 85 ILE A CA 1
ATOM 722 C C . ILE A 1 85 ? -1.123 11.126 0.538 1.00 96.25 85 ILE A C 1
ATOM 724 O O . ILE A 1 85 ? -0.065 11.625 0.157 1.00 96.25 85 ILE A O 1
ATOM 728 N N . PHE A 1 86 ? -1.586 9.979 0.031 1.00 95.94 86 PHE A N 1
ATOM 729 C CA . PHE A 1 86 ? -0.870 9.209 -0.988 1.00 95.94 86 PHE A CA 1
ATOM 730 C C . PHE A 1 86 ? -1.763 8.776 -2.159 1.00 95.94 86 PHE A C 1
ATOM 732 O O . PHE A 1 86 ? -2.729 8.019 -2.003 1.00 95.94 86 PHE A O 1
ATOM 739 N N . ASP A 1 87 ? -1.395 9.214 -3.366 1.00 92.88 87 ASP A N 1
ATOM 740 C CA . ASP A 1 87 ? -2.078 8.888 -4.623 1.00 92.88 87 ASP A CA 1
ATOM 741 C C . ASP A 1 87 ? -1.580 7.551 -5.209 1.00 92.88 87 ASP A C 1
ATOM 743 O O . ASP A 1 87 ? -0.886 7.486 -6.224 1.00 92.88 87 ASP A O 1
ATOM 747 N N . GLY A 1 88 ? -1.888 6.445 -4.531 1.00 94.44 88 GLY A N 1
ATOM 748 C CA . GLY A 1 88 ? -1.493 5.109 -4.977 1.00 94.44 88 GLY A CA 1
ATOM 749 C C . GLY A 1 88 ? -1.783 4.023 -3.952 1.00 94.44 88 GLY A C 1
ATOM 750 O O . GLY A 1 88 ? -2.680 4.172 -3.121 1.00 94.44 88 GLY A O 1
ATOM 751 N N . SER A 1 89 ? -1.042 2.918 -4.039 1.00 97.25 89 SER A N 1
ATOM 752 C CA . SER A 1 89 ? -1.061 1.852 -3.033 1.00 97.25 89 SER A CA 1
ATOM 753 C C . SER A 1 89 ? 0.085 2.035 -2.037 1.00 97.25 89 SER A C 1
ATOM 755 O O . SER A 1 89 ? 1.220 2.259 -2.441 1.00 97.25 89 SER A O 1
ATOM 757 N N . LEU A 1 90 ? -0.185 1.905 -0.746 1.00 97.94 90 LEU A N 1
ATOM 758 C CA . LEU A 1 90 ? 0.778 2.117 0.325 1.00 97.94 90 LEU A CA 1
ATOM 759 C C . LEU A 1 90 ? 0.890 0.876 1.211 1.00 97.94 90 LEU A C 1
ATOM 761 O O . LEU A 1 90 ? -0.123 0.284 1.572 1.00 97.94 90 LEU A O 1
ATOM 765 N N . ARG A 1 91 ? 2.111 0.499 1.582 1.00 98.12 91 ARG A N 1
ATOM 766 C CA . ARG A 1 91 ? 2.402 -0.539 2.572 1.00 98.12 91 ARG A CA 1
ATOM 767 C C . ARG A 1 91 ? 3.251 0.055 3.687 1.00 98.12 91 ARG A C 1
ATOM 769 O O . ARG A 1 91 ? 4.297 0.631 3.401 1.00 98.12 91 ARG A O 1
ATOM 776 N N . ILE A 1 92 ? 2.805 -0.103 4.927 1.00 97.62 92 ILE A N 1
ATOM 777 C CA . ILE A 1 92 ? 3.492 0.378 6.128 1.00 97.62 92 ILE A CA 1
ATOM 778 C C . ILE A 1 92 ? 4.196 -0.787 6.816 1.00 97.62 92 ILE A C 1
ATOM 780 O O . ILE A 1 92 ? 3.571 -1.803 7.110 1.00 97.62 92 ILE A O 1
ATOM 784 N N . GLU A 1 93 ? 5.488 -0.611 7.075 1.00 96.62 93 GLU A N 1
ATOM 785 C CA . GLU A 1 93 ? 6.381 -1.523 7.793 1.00 96.62 93 GLU A CA 1
ATOM 786 C C . GLU A 1 93 ? 7.118 -0.732 8.889 1.00 96.62 93 GLU A C 1
ATOM 788 O O . GLU A 1 93 ? 8.257 -0.298 8.714 1.00 96.62 93 GLU A O 1
ATOM 793 N N . GLY A 1 94 ? 6.438 -0.484 10.008 1.00 96.06 94 GLY A N 1
ATOM 794 C CA . GLY A 1 94 ? 6.953 0.319 11.120 1.00 96.06 94 GLY A CA 1
ATOM 795 C C . GLY A 1 94 ? 5.830 0.993 11.901 1.00 96.06 94 GLY A C 1
ATOM 796 O O . GLY A 1 94 ? 4.656 0.653 11.718 1.00 96.06 94 GLY A O 1
ATOM 797 N N . LYS A 1 95 ? 6.185 1.949 12.762 1.00 97.00 95 LYS A N 1
ATOM 798 C CA . LYS A 1 95 ? 5.227 2.758 13.517 1.00 97.00 95 LYS A CA 1
ATOM 799 C C . LYS A 1 95 ? 4.885 4.046 12.769 1.00 97.00 95 LYS A C 1
ATOM 801 O O . LYS A 1 95 ? 5.771 4.833 12.468 1.00 97.00 95 LYS A O 1
ATOM 806 N N . HIS A 1 96 ? 3.615 4.314 12.511 1.00 97.31 96 HIS A N 1
ATOM 807 C CA . HIS A 1 96 ? 3.153 5.575 11.946 1.00 97.31 96 HIS A CA 1
ATOM 808 C C . HIS A 1 96 ? 2.097 6.203 12.863 1.00 97.31 96 HIS A C 1
ATOM 810 O O . HIS A 1 96 ? 1.124 5.556 13.244 1.00 97.31 96 HIS A O 1
ATOM 816 N N . LEU A 1 97 ? 2.327 7.453 13.260 1.00 97.19 97 LEU A N 1
ATOM 817 C CA . LEU A 1 97 ? 1.407 8.252 14.071 1.00 97.19 97 LEU A CA 1
ATOM 818 C C . LEU A 1 97 ? 0.884 9.416 13.227 1.00 97.19 97 LEU A C 1
ATOM 820 O O . LEU A 1 97 ? 1.684 10.143 12.638 1.00 97.19 97 LEU A O 1
ATOM 824 N N . GLY A 1 98 ? -0.430 9.598 13.190 1.00 97.06 98 GLY A N 1
ATOM 825 C CA . GLY A 1 98 ? -1.120 10.620 12.408 1.00 97.06 98 GLY A CA 1
ATOM 826 C C . GLY A 1 98 ? -2.054 10.023 11.357 1.00 97.06 98 GLY A C 1
ATOM 827 O O . GLY A 1 98 ? -1.917 8.864 10.953 1.00 97.06 98 GLY A O 1
ATOM 828 N N . ASP A 1 99 ? -3.001 10.838 10.901 1.00 97.75 99 ASP A N 1
ATOM 829 C CA . ASP A 1 99 ? -4.046 10.415 9.970 1.00 97.75 99 ASP A CA 1
ATOM 830 C C . ASP A 1 99 ? -3.490 10.093 8.581 1.00 97.75 99 ASP A C 1
ATOM 832 O O . ASP A 1 99 ? -2.495 10.666 8.127 1.00 97.75 99 ASP A O 1
ATOM 836 N N . MET A 1 100 ? -4.167 9.203 7.856 1.00 97.19 100 MET A N 1
ATOM 837 C CA . MET A 1 100 ? -3.747 8.774 6.525 1.00 97.19 100 MET A CA 1
ATOM 838 C C . MET A 1 100 ? -4.903 8.721 5.535 1.00 97.19 100 MET A C 1
ATOM 840 O O . MET A 1 100 ? -5.944 8.118 5.786 1.00 97.19 100 MET A O 1
ATOM 844 N N . THR A 1 101 ? -4.683 9.265 4.340 1.00 97.94 101 THR A N 1
ATOM 845 C CA . THR A 1 101 ? -5.583 9.108 3.195 1.00 97.94 101 THR A CA 1
ATOM 846 C C . THR A 1 101 ? -4.836 8.511 2.009 1.00 97.94 101 THR A C 1
ATOM 848 O O . THR A 1 101 ? -4.003 9.152 1.373 1.00 97.94 101 THR A O 1
ATOM 851 N N . VAL A 1 102 ? -5.177 7.274 1.664 1.00 97.88 102 VAL A N 1
ATOM 852 C CA . VAL A 1 102 ? -4.597 6.528 0.547 1.00 97.88 102 VAL A CA 1
ATOM 853 C C . VAL A 1 102 ? -5.642 6.366 -0.552 1.00 97.88 102 VAL A C 1
ATOM 855 O O . VAL A 1 102 ? -6.788 5.979 -0.317 1.00 97.88 102 VAL A O 1
ATOM 858 N N . ARG A 1 103 ? -5.299 6.665 -1.805 1.00 96.44 103 ARG A N 1
ATOM 859 C CA . ARG A 1 103 ? -6.297 6.571 -2.881 1.00 96.44 103 ARG A CA 1
ATOM 860 C C . ARG A 1 103 ? -6.683 5.132 -3.207 1.00 96.44 103 ARG A C 1
ATOM 862 O O . ARG A 1 103 ? -7.857 4.870 -3.476 1.00 96.44 103 ARG A O 1
ATOM 869 N N . ASN A 1 104 ? -5.722 4.216 -3.207 1.00 96.19 104 ASN A N 1
ATOM 870 C CA . ASN A 1 104 ? -5.947 2.840 -3.623 1.00 96.19 104 ASN A CA 1
ATOM 871 C C . ASN A 1 104 ? -5.903 1.889 -2.420 1.00 96.19 104 ASN A C 1
ATOM 873 O O . ASN A 1 104 ? -6.781 1.946 -1.558 1.00 96.19 104 ASN A O 1
ATOM 877 N N . ARG A 1 105 ? -4.903 1.011 -2.358 1.00 97.44 105 ARG A N 1
ATOM 878 C CA . ARG A 1 105 ? -4.775 -0.012 -1.322 1.00 97.44 105 ARG A CA 1
ATOM 879 C C . ARG A 1 105 ? -3.823 0.447 -0.227 1.00 97.44 105 ARG A C 1
ATOM 881 O O . ARG A 1 105 ? -2.694 0.797 -0.540 1.00 97.44 105 ARG A O 1
ATOM 888 N N . LEU A 1 106 ? -4.239 0.372 1.027 1.00 98.31 106 LEU A N 1
ATOM 889 C CA . LEU A 1 106 ? -3.371 0.509 2.190 1.00 98.31 106 LEU A CA 1
ATOM 890 C C . LEU A 1 106 ? -3.162 -0.861 2.839 1.00 98.31 106 LEU A C 1
ATOM 892 O O . LEU A 1 106 ? -4.124 -1.583 3.095 1.00 98.31 106 LEU A O 1
ATOM 896 N N . VAL A 1 107 ? -1.909 -1.210 3.110 1.00 98.31 107 VAL A N 1
ATOM 897 C CA . VAL A 1 107 ? -1.522 -2.438 3.802 1.00 98.31 107 VAL A CA 1
ATOM 898 C C . VAL A 1 107 ? -0.742 -2.082 5.059 1.00 98.31 107 VAL A C 1
ATOM 900 O O . VAL A 1 107 ? 0.333 -1.495 4.969 1.00 98.31 107 VAL A O 1
ATOM 903 N N . ILE A 1 108 ? -1.253 -2.471 6.221 1.00 98.25 108 ILE A N 1
ATOM 904 C CA . ILE A 1 108 ? -0.516 -2.418 7.485 1.00 98.25 108 ILE A CA 1
ATOM 905 C C . ILE A 1 108 ? 0.133 -3.785 7.673 1.00 98.25 108 ILE A C 1
ATOM 907 O O . ILE A 1 108 ? -0.570 -4.776 7.887 1.00 98.25 108 ILE A O 1
ATOM 911 N N . ALA A 1 109 ? 1.452 -3.859 7.496 1.00 98.06 109 ALA A N 1
ATOM 912 C CA . ALA A 1 109 ? 2.184 -5.119 7.548 1.00 98.06 109 ALA A CA 1
ATOM 913 C C . ALA A 1 109 ? 2.211 -5.711 8.964 1.00 98.06 109 ALA A C 1
ATOM 915 O O . ALA A 1 109 ? 1.926 -5.041 9.955 1.00 98.06 109 ALA A O 1
ATOM 916 N N . GLN A 1 110 ? 2.592 -6.982 9.059 1.00 97.06 110 GLN A N 1
ATOM 917 C CA . GLN A 1 110 ? 2.812 -7.635 10.344 1.00 97.06 110 GLN A CA 1
ATOM 918 C C . GLN A 1 110 ? 3.850 -6.866 11.175 1.00 97.06 110 GLN A C 1
ATOM 920 O O . GLN A 1 110 ? 4.908 -6.499 10.667 1.00 97.06 110 GLN A O 1
ATOM 925 N N . GLY A 1 111 ? 3.532 -6.615 12.446 1.00 96.00 111 GLY A N 1
ATOM 926 C CA . GLY A 1 111 ? 4.381 -5.837 13.355 1.00 96.00 111 GLY A CA 1
ATOM 927 C C . GLY A 1 111 ? 4.363 -4.321 13.121 1.00 96.00 111 GLY A C 1
ATOM 928 O O . GLY A 1 111 ? 4.985 -3.595 13.890 1.00 96.00 111 GLY A O 1
ATOM 929 N N . ALA A 1 112 ? 3.651 -3.827 12.101 1.00 98.00 112 ALA A N 1
ATOM 930 C CA . ALA A 1 112 ? 3.437 -2.397 11.914 1.00 98.00 112 ALA A CA 1
ATOM 931 C C . ALA A 1 112 ? 2.351 -1.874 12.866 1.00 98.00 112 ALA A C 1
ATOM 933 O O . ALA A 1 112 ? 1.412 -2.595 13.212 1.00 98.00 112 ALA A O 1
ATOM 934 N N . TYR A 1 113 ? 2.465 -0.605 13.247 1.00 98.00 113 TYR A N 1
ATOM 935 C CA . TYR A 1 113 ? 1.525 0.087 14.124 1.00 98.00 113 TYR A CA 1
ATOM 936 C C . TYR A 1 113 ? 1.105 1.397 13.470 1.00 98.00 113 TYR A C 1
ATOM 938 O O . TYR A 1 113 ? 1.962 2.198 13.111 1.00 98.00 113 TYR A O 1
ATOM 946 N N . GLN A 1 114 ? -0.193 1.619 13.323 1.00 97.94 114 GLN A N 1
ATOM 947 C CA . GLN A 1 114 ? -0.773 2.851 12.806 1.00 97.94 114 GLN A CA 1
ATOM 948 C C . GLN A 1 114 ? -1.711 3.436 13.860 1.00 97.94 114 GLN A C 1
ATOM 950 O O . GLN A 1 114 ? -2.652 2.766 14.272 1.00 97.94 114 GLN A O 1
ATOM 955 N N . GLU A 1 115 ? -1.491 4.682 14.262 1.00 98.19 115 GLU A N 1
ATOM 956 C CA . GLU A 1 115 ? -2.394 5.417 15.155 1.00 98.19 115 GLU A CA 1
ATOM 957 C C . GLU A 1 115 ? -2.862 6.702 14.487 1.00 98.19 115 GLU A C 1
ATOM 959 O O . GLU A 1 115 ? -2.044 7.481 14.002 1.00 98.19 115 GLU A O 1
ATOM 964 N N . GLY A 1 116 ? -4.174 6.897 14.444 1.00 97.75 116 GLY A N 1
ATOM 965 C CA . GLY A 1 116 ? -4.837 7.947 13.677 1.00 97.75 116 GLY A CA 1
ATOM 966 C C . GLY A 1 116 ? -5.852 7.371 12.695 1.00 97.75 116 GLY A C 1
ATOM 967 O O . GLY A 1 116 ? -5.859 6.168 12.408 1.00 97.75 116 GLY A O 1
ATOM 968 N N . ASP A 1 117 ? -6.703 8.243 12.168 1.00 98.06 117 ASP A N 1
ATOM 969 C CA . ASP A 1 117 ? -7.787 7.853 11.279 1.00 98.06 117 ASP A CA 1
ATOM 970 C C . ASP A 1 117 ? -7.259 7.514 9.882 1.00 98.06 117 ASP A C 1
ATOM 972 O O . ASP A 1 117 ? -6.387 8.174 9.312 1.00 98.06 117 ASP A O 1
ATOM 976 N N . VAL A 1 118 ? -7.810 6.451 9.304 1.00 98.25 118 VAL A N 1
ATOM 977 C CA . VAL A 1 118 ? -7.348 5.870 8.048 1.00 98.25 118 VAL A CA 1
ATOM 978 C C . VAL A 1 118 ? -8.471 5.868 7.021 1.00 98.25 118 VAL A C 1
ATOM 980 O O . VAL A 1 118 ? -9.541 5.304 7.236 1.00 98.25 118 VAL A O 1
ATOM 983 N N . SER A 1 119 ? -8.199 6.421 5.841 1.00 98.25 119 SER A N 1
ATOM 984 C CA . SER A 1 119 ? -9.104 6.419 4.692 1.00 98.25 119 SER A CA 1
ATOM 985 C C . SER A 1 119 ? -8.434 5.779 3.477 1.00 98.25 119 SER A C 1
ATOM 987 O O . SER A 1 119 ? -7.396 6.255 3.018 1.00 98.25 119 SER A O 1
ATOM 989 N N . ALA A 1 120 ? -9.013 4.710 2.920 1.00 98.31 120 ALA A N 1
ATOM 990 C CA . ALA A 1 120 ? -8.493 4.063 1.711 1.00 98.31 120 ALA A CA 1
ATOM 991 C C . ALA A 1 120 ? -9.586 3.534 0.770 1.00 98.31 120 ALA A C 1
ATOM 993 O O . ALA A 1 120 ? -10.774 3.563 1.084 1.00 98.31 120 ALA A O 1
ATOM 994 N N . ALA A 1 121 ? -9.224 3.046 -0.423 1.00 97.00 121 ALA A N 1
ATOM 995 C CA . ALA A 1 121 ? -10.168 2.240 -1.203 1.00 97.00 121 ALA A CA 1
ATOM 996 C C . ALA A 1 121 ? -10.237 0.812 -0.651 1.00 97.00 121 ALA A C 1
ATOM 998 O O . ALA A 1 121 ? -11.327 0.308 -0.391 1.00 97.00 121 ALA A O 1
ATOM 999 N N . GLU A 1 122 ? -9.079 0.196 -0.426 1.00 97.88 122 GLU A N 1
ATOM 1000 C CA . GLU A 1 122 ? -8.950 -1.096 0.249 1.00 97.88 122 GLU A CA 1
ATOM 1001 C C . GLU A 1 122 ? -7.999 -0.973 1.434 1.00 97.88 122 GLU A C 1
ATOM 1003 O O . GLU A 1 122 ? -6.934 -0.376 1.288 1.00 97.88 122 GLU A O 1
ATOM 1008 N N . VAL A 1 123 ? -8.349 -1.572 2.571 1.00 98.38 123 VAL A N 1
ATOM 1009 C CA . VAL A 1 123 ? -7.463 -1.683 3.739 1.00 98.38 123 VAL A CA 1
ATOM 1010 C C . VAL A 1 123 ? -7.201 -3.155 4.022 1.00 98.38 123 VAL A C 1
ATOM 1012 O O . VAL A 1 123 ? -8.138 -3.947 4.101 1.00 98.38 123 VAL A O 1
ATOM 1015 N N . ILE A 1 124 ? -5.930 -3.522 4.168 1.00 98.38 124 ILE A N 1
ATOM 1016 C CA . ILE A 1 124 ? -5.493 -4.856 4.581 1.00 98.38 124 ILE A CA 1
ATOM 1017 C C . ILE A 1 124 ? -4.651 -4.700 5.845 1.00 98.38 124 ILE A C 1
ATOM 1019 O O . ILE A 1 124 ? -3.631 -4.014 5.818 1.00 98.38 124 ILE A O 1
ATOM 1023 N N . CYS A 1 125 ? -5.060 -5.327 6.943 1.00 98.31 125 CYS A N 1
ATOM 1024 C CA . CYS A 1 125 ? -4.381 -5.214 8.230 1.00 98.31 125 CYS A CA 1
ATOM 1025 C C . CYS A 1 125 ? -3.812 -6.566 8.681 1.00 98.31 125 CYS A C 1
ATOM 1027 O O . CYS A 1 125 ? -4.563 -7.519 8.865 1.00 98.31 125 CYS A O 1
ATOM 1029 N N . GLN A 1 126 ? -2.491 -6.631 8.857 1.00 98.00 126 GLN A N 1
ATOM 1030 C CA . GLN A 1 126 ? -1.743 -7.714 9.519 1.00 98.00 126 GLN A CA 1
ATOM 1031 C C . GLN A 1 126 ? -1.035 -7.232 10.799 1.00 98.00 126 GLN A C 1
ATOM 1033 O O . GLN A 1 126 ? -0.478 -8.046 11.531 1.00 98.00 126 GLN A O 1
ATOM 1038 N N . GLY A 1 127 ? -0.997 -5.916 11.027 1.00 97.81 127 GLY A N 1
ATOM 1039 C CA . GLY A 1 127 ? -0.411 -5.271 12.202 1.00 97.81 127 GLY A CA 1
ATOM 1040 C C . GLY A 1 127 ? -1.488 -4.690 13.113 1.00 97.81 127 GLY A C 1
ATOM 1041 O O . GLY A 1 127 ? -2.533 -5.303 13.306 1.00 97.81 127 GLY A O 1
ATOM 1042 N N . GLN A 1 128 ? -1.258 -3.499 13.657 1.00 98.38 128 GLN A N 1
ATOM 1043 C CA . GLN A 1 128 ? -2.190 -2.835 14.565 1.00 98.38 128 GLN A CA 1
ATOM 1044 C C . GLN A 1 128 ? -2.636 -1.477 14.017 1.00 98.38 128 GLN A C 1
ATOM 1046 O O . GLN A 1 128 ? -1.805 -0.686 13.576 1.00 98.38 128 GLN A O 1
ATOM 1051 N N . ILE A 1 129 ? -3.941 -1.206 14.063 1.00 98.56 129 ILE A N 1
ATOM 1052 C CA . ILE A 1 129 ? -4.527 0.112 13.793 1.00 98.56 129 ILE A CA 1
ATOM 1053 C C . ILE A 1 129 ? -5.277 0.574 15.043 1.00 98.56 129 ILE A C 1
ATOM 1055 O O . ILE A 1 129 ? -6.155 -0.142 15.524 1.00 98.56 129 ILE A O 1
ATOM 1059 N N . ILE A 1 130 ? -4.947 1.763 15.541 1.00 98.44 130 ILE A N 1
ATOM 1060 C CA . ILE A 1 130 ? -5.662 2.473 16.604 1.00 98.44 130 ILE A CA 1
ATOM 1061 C C . ILE A 1 130 ? -6.255 3.748 15.996 1.00 98.44 130 ILE A C 1
ATOM 1063 O O . ILE A 1 130 ? -5.538 4.712 15.744 1.00 98.44 130 ILE A O 1
ATOM 1067 N N . GLY A 1 131 ? -7.552 3.741 15.714 1.00 98.06 131 GLY A N 1
ATOM 1068 C CA . GLY A 1 131 ? -8.234 4.820 15.001 1.00 98.06 131 GLY A CA 1
ATOM 1069 C C . GLY A 1 131 ? -9.348 4.301 14.101 1.00 98.06 131 GLY A C 1
ATOM 1070 O O . GLY A 1 131 ? -9.522 3.091 13.924 1.00 98.06 131 GLY A O 1
ATOM 1071 N N . ASN A 1 132 ? -10.116 5.220 13.525 1.00 98.25 132 ASN A N 1
ATOM 1072 C CA . ASN A 1 132 ? -11.243 4.866 12.674 1.00 98.25 132 ASN A CA 1
ATOM 1073 C C . ASN A 1 132 ? -10.766 4.492 11.270 1.00 98.25 132 ASN A C 1
ATOM 1075 O O . ASN A 1 132 ? -9.865 5.113 10.706 1.00 98.25 132 ASN A O 1
ATOM 1079 N N . VAL A 1 133 ? -11.400 3.488 10.666 1.00 98.38 133 VAL A N 1
ATOM 1080 C CA . VAL A 1 133 ? -11.056 2.990 9.333 1.00 98.38 133 VAL A CA 1
ATOM 1081 C C . VAL A 1 133 ? -12.224 3.196 8.382 1.00 98.38 133 VAL A C 1
ATOM 1083 O O . VAL A 1 133 ? -13.273 2.567 8.501 1.00 98.38 133 VAL A O 1
ATOM 1086 N N . LYS A 1 134 ? -12.020 4.018 7.357 1.00 98.00 134 LYS A N 1
ATOM 1087 C CA . LYS A 1 134 ? -12.971 4.217 6.264 1.00 98.00 134 LYS A CA 1
ATOM 1088 C C . LYS A 1 134 ? -12.430 3.610 4.976 1.00 98.00 134 LYS A C 1
ATOM 1090 O O . LYS A 1 134 ? -11.447 4.096 4.417 1.00 98.00 134 LYS A O 1
ATOM 1095 N N . ALA A 1 135 ? -13.088 2.576 4.456 1.00 97.44 135 ALA A N 1
ATOM 1096 C CA . ALA A 1 135 ? -12.731 1.983 3.169 1.00 97.44 135 ALA A CA 1
ATOM 1097 C C . ALA A 1 135 ? -13.848 2.138 2.136 1.00 97.44 135 ALA A C 1
ATOM 1099 O O . ALA A 1 135 ? -15.001 1.811 2.388 1.00 97.44 135 ALA A O 1
ATOM 1100 N N . ARG A 1 136 ? -13.503 2.573 0.919 1.00 96.12 136 ARG A N 1
ATOM 1101 C CA . ARG A 1 136 ? -14.486 2.725 -0.174 1.00 96.12 136 ARG A CA 1
ATOM 1102 C C . ARG A 1 136 ? -14.925 1.400 -0.804 1.00 96.12 136 ARG A C 1
ATOM 1104 O O . ARG A 1 136 ? -15.919 1.382 -1.519 1.00 96.12 136 ARG A O 1
ATOM 1111 N N . ARG A 1 137 ? -14.163 0.317 -0.622 1.00 95.75 137 ARG A N 1
ATOM 1112 C CA . ARG A 1 137 ? -14.436 -1.001 -1.225 1.00 95.75 137 ARG A CA 1
ATOM 1113 C C . ARG A 1 137 ? -14.420 -2.134 -0.215 1.00 95.75 137 ARG A C 1
ATOM 1115 O O . ARG A 1 137 ? -15.377 -2.891 -0.157 1.00 95.75 137 ARG A O 1
ATOM 1122 N N . LYS A 1 138 ? -13.315 -2.310 0.511 1.00 96.69 138 LYS A N 1
ATOM 1123 C CA . LYS A 1 138 ? -13.136 -3.484 1.370 1.00 96.69 138 LYS A CA 1
ATOM 1124 C C . LYS A 1 138 ? -12.149 -3.219 2.498 1.00 96.69 138 LYS A C 1
ATOM 1126 O O . LYS A 1 138 ? -11.095 -2.633 2.256 1.00 96.69 138 LYS A O 1
ATOM 1131 N N . VAL A 1 139 ? -12.449 -3.732 3.685 1.00 98.19 139 VAL A N 1
ATOM 1132 C CA . VAL A 1 139 ? -11.466 -3.936 4.756 1.00 98.19 139 VAL A CA 1
ATOM 1133 C C . VAL A 1 139 ? -11.246 -5.433 4.940 1.00 98.19 139 VAL A C 1
ATOM 1135 O O . VAL A 1 139 ? -12.198 -6.210 4.956 1.00 98.19 139 VAL A O 1
ATOM 1138 N N . THR A 1 140 ? -9.985 -5.845 5.030 1.00 98.25 140 THR A N 1
ATOM 1139 C CA . THR A 1 140 ? -9.575 -7.223 5.323 1.00 98.25 140 THR A CA 1
ATOM 1140 C C . THR A 1 140 ? -8.642 -7.208 6.523 1.00 98.25 140 THR A C 1
ATOM 1142 O O . THR A 1 140 ? -7.576 -6.598 6.454 1.00 98.25 140 THR A O 1
ATOM 1145 N N . ILE A 1 141 ? -9.018 -7.876 7.608 1.00 98.06 141 ILE A N 1
ATOM 1146 C CA . ILE A 1 141 ? -8.127 -8.108 8.746 1.00 98.06 141 ILE A CA 1
ATOM 1147 C C . ILE A 1 141 ? -7.646 -9.553 8.661 1.00 98.06 141 ILE A C 1
ATOM 1149 O O . ILE A 1 141 ? -8.441 -10.490 8.707 1.00 98.06 141 ILE A O 1
ATOM 1153 N N . LEU A 1 142 ? -6.343 -9.704 8.462 1.00 98.12 142 LEU A N 1
ATOM 1154 C CA . LEU A 1 142 ? -5.651 -10.979 8.328 1.00 98.12 142 LEU A CA 1
ATOM 1155 C C . LEU A 1 142 ? -5.211 -11.495 9.714 1.00 98.12 142 LEU A C 1
ATOM 1157 O O . LEU A 1 142 ? -5.258 -10.737 10.687 1.00 98.12 142 LEU A O 1
ATOM 1161 N N . PRO A 1 143 ? -4.761 -12.759 9.834 1.00 97.69 143 PRO A N 1
ATOM 1162 C CA . PRO A 1 143 ? -4.314 -13.309 11.113 1.00 97.69 143 PRO A CA 1
ATOM 1163 C C . PRO A 1 143 ? -3.205 -12.458 11.751 1.00 97.69 143 PRO A C 1
ATOM 1165 O O . PRO A 1 143 ? -2.256 -12.064 11.070 1.00 97.69 143 PRO A O 1
ATOM 1168 N N . GLY A 1 144 ? -3.328 -12.168 13.049 1.00 94.19 144 GLY A N 1
ATOM 1169 C CA . GLY A 1 144 ? -2.425 -11.270 13.782 1.00 94.19 144 GLY A CA 1
ATOM 1170 C C . GLY A 1 144 ? -2.748 -9.778 13.634 1.00 94.19 144 GLY A C 1
ATOM 1171 O O . GLY A 1 144 ? -2.190 -8.963 14.366 1.00 94.19 144 GLY A O 1
ATOM 1172 N N . GLY A 1 145 ? -3.674 -9.417 12.740 1.00 97.81 145 GLY A N 1
ATOM 1173 C CA . GLY A 1 145 ? -4.169 -8.056 12.582 1.00 97.81 145 GLY A CA 1
ATOM 1174 C C . GLY A 1 145 ? -5.098 -7.643 13.725 1.00 97.81 145 GLY A C 1
ATOM 1175 O O . GLY A 1 145 ? -6.000 -8.391 14.099 1.00 97.81 145 GLY A O 1
ATOM 1176 N N . THR A 1 146 ? -4.903 -6.438 14.258 1.00 98.12 146 THR A N 1
ATOM 1177 C CA . THR A 1 146 ? -5.744 -5.840 15.302 1.00 98.12 146 THR A CA 1
ATOM 1178 C C . THR A 1 146 ? -6.219 -4.458 14.871 1.00 98.12 146 THR A C 1
ATOM 1180 O O . THR A 1 146 ? -5.413 -3.625 14.464 1.00 98.12 146 THR A O 1
ATOM 1183 N N . VAL A 1 147 ? -7.518 -4.191 14.980 1.00 98.38 147 VAL A N 1
ATOM 1184 C CA . VAL A 1 147 ? -8.087 -2.853 14.757 1.00 98.38 147 VAL A CA 1
ATOM 1185 C C . VAL A 1 147 ? -8.897 -2.437 15.982 1.00 98.38 147 VAL A C 1
ATOM 1187 O O . VAL A 1 147 ? -9.799 -3.163 16.398 1.00 98.38 147 VAL A O 1
ATOM 1190 N N . VAL A 1 148 ? -8.577 -1.275 16.549 1.00 98.44 148 VAL A N 1
ATOM 1191 C CA . VAL A 1 148 ? -9.321 -0.646 17.647 1.00 98.44 148 VAL A CA 1
ATOM 1192 C C . VAL A 1 148 ? -9.839 0.705 17.163 1.00 98.44 148 VAL A C 1
ATOM 1194 O O . VAL A 1 148 ? -9.046 1.610 16.916 1.00 98.44 148 VAL A O 1
ATOM 1197 N N . GLY A 1 149 ? -11.154 0.830 17.017 1.00 97.94 149 GLY A N 1
ATOM 1198 C CA . GLY A 1 149 ? -11.822 1.996 16.434 1.00 97.94 149 GLY A CA 1
ATOM 1199 C C . GLY A 1 149 ? -12.997 1.591 15.548 1.00 97.94 149 GLY A C 1
ATOM 1200 O O . GLY A 1 149 ? -13.271 0.403 15.377 1.00 97.94 149 GLY A O 1
ATOM 1201 N N . ASP A 1 150 ? -13.702 2.565 14.980 1.00 98.19 150 ASP A N 1
ATOM 1202 C CA . ASP A 1 150 ? -14.882 2.285 14.163 1.00 98.19 150 ASP A CA 1
ATOM 1203 C C . ASP A 1 150 ? -14.508 2.015 12.697 1.00 98.19 150 ASP A C 1
ATOM 1205 O O . ASP A 1 150 ? -13.650 2.686 12.122 1.00 98.19 150 ASP A O 1
ATOM 1209 N N . ILE A 1 151 ? -15.166 1.039 12.062 1.00 98.06 151 ILE A N 1
ATOM 1210 C CA . ILE A 1 151 ? -14.943 0.683 10.653 1.00 98.06 151 ILE A CA 1
ATOM 1211 C C . ILE A 1 151 ? -16.179 1.000 9.814 1.00 98.06 151 ILE A C 1
ATOM 1213 O O . ILE A 1 151 ? -17.266 0.499 10.086 1.00 98.06 151 ILE A O 1
ATOM 1217 N N . VAL A 1 152 ? -15.994 1.743 8.722 1.00 97.25 152 VAL A N 1
ATOM 1218 C CA . VAL A 1 152 ? -17.025 1.989 7.703 1.00 97.25 152 VAL A CA 1
ATOM 1219 C C . VAL A 1 152 ? -16.534 1.476 6.354 1.00 97.25 152 VAL A C 1
ATOM 1221 O O . VAL A 1 152 ? -15.560 2.000 5.803 1.00 97.25 152 VAL A O 1
ATOM 1224 N N . ALA A 1 153 ? -17.185 0.447 5.809 1.00 96.44 153 ALA A N 1
ATOM 1225 C CA . ALA A 1 153 ? -16.831 -0.110 4.503 1.00 96.44 153 ALA A CA 1
ATOM 1226 C C . ALA A 1 153 ? -17.968 -0.927 3.878 1.00 96.44 153 ALA A C 1
ATOM 1228 O O . ALA A 1 153 ? -18.683 -1.604 4.602 1.00 96.44 153 ALA A O 1
ATOM 1229 N N . PRO A 1 154 ? -18.097 -0.991 2.542 1.00 95.69 154 PRO A N 1
ATOM 1230 C CA . PRO A 1 154 ? -19.144 -1.795 1.910 1.00 95.69 154 PRO A CA 1
ATOM 1231 C C . PRO A 1 154 ? -18.886 -3.310 1.942 1.00 95.69 154 PRO A C 1
ATOM 1233 O O . PRO A 1 154 ? -19.782 -4.098 1.649 1.00 95.69 154 PRO A O 1
ATOM 1236 N N . ALA A 1 155 ? -17.668 -3.737 2.283 1.00 95.25 155 ALA A N 1
ATOM 1237 C CA . ALA A 1 155 ? -17.324 -5.139 2.490 1.00 95.25 155 ALA A CA 1
ATOM 1238 C C . ALA A 1 155 ? -16.277 -5.281 3.601 1.00 95.25 155 ALA A C 1
ATOM 1240 O O . ALA A 1 155 ? -15.291 -4.539 3.643 1.00 95.25 155 ALA A O 1
ATOM 1241 N N . LEU A 1 156 ? -16.471 -6.275 4.464 1.00 95.06 156 LEU A N 1
ATOM 1242 C CA . LEU A 1 156 ? -15.584 -6.615 5.574 1.00 95.06 156 LEU A CA 1
ATOM 1243 C C . LEU A 1 156 ? -15.210 -8.096 5.487 1.00 95.06 156 LEU A C 1
ATOM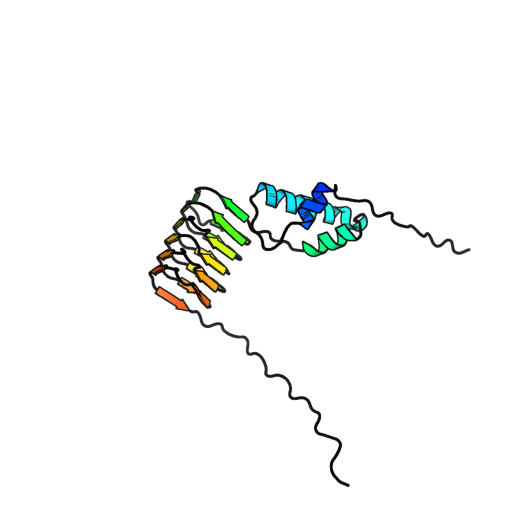 1245 O O . LEU A 1 156 ? -16.065 -8.938 5.220 1.00 95.06 156 LEU A O 1
ATOM 1249 N N . GLN A 1 157 ? -13.938 -8.411 5.709 1.00 96.25 157 GLN A N 1
ATOM 1250 C CA . GLN A 1 157 ? -13.444 -9.777 5.855 1.00 96.25 157 GLN A CA 1
ATOM 1251 C C . GLN A 1 157 ? -12.539 -9.853 7.084 1.00 96.25 157 GLN A C 1
ATOM 1253 O O . GLN A 1 157 ? -11.614 -9.053 7.221 1.00 96.25 157 GLN A O 1
ATOM 1258 N N . PHE A 1 158 ? -12.795 -10.839 7.936 1.00 95.38 158 PHE A N 1
ATOM 1259 C CA . PHE A 1 158 ? -11.973 -11.162 9.094 1.00 95.38 158 PHE A CA 1
ATOM 1260 C C . PHE A 1 158 ? -11.530 -12.614 8.962 1.00 95.38 158 PHE A C 1
ATOM 1262 O O . PHE A 1 158 ? -12.371 -13.507 8.859 1.00 95.38 158 PHE A O 1
ATOM 1269 N N . ASP A 1 159 ? -10.223 -12.836 8.950 1.00 96.19 159 ASP A N 1
ATOM 1270 C CA . ASP A 1 159 ? -9.655 -14.179 8.925 1.00 96.19 159 ASP A CA 1
ATOM 1271 C C . ASP A 1 159 ? -9.419 -14.687 10.356 1.00 96.19 159 ASP A C 1
ATOM 1273 O O . ASP A 1 159 ? -9.319 -13.913 11.312 1.00 96.19 159 ASP A O 1
ATOM 1277 N N . SER A 1 160 ? -9.312 -16.008 10.520 1.00 95.19 160 SER A N 1
ATOM 1278 C CA . SER A 1 160 ? -9.046 -16.628 11.822 1.00 95.19 160 SER A CA 1
ATOM 1279 C C . SER A 1 160 ? -7.777 -16.058 12.464 1.00 95.19 160 SER A C 1
ATOM 1281 O O . SER A 1 160 ? -6.695 -16.134 11.888 1.00 95.19 160 SER A O 1
ATOM 1283 N N . GLY A 1 161 ? -7.903 -15.516 13.677 1.00 93.62 161 GLY A N 1
ATOM 1284 C CA . GLY A 1 161 ? -6.801 -14.861 14.391 1.00 93.62 161 GLY A CA 1
ATOM 1285 C C . GLY A 1 161 ? -6.716 -13.345 14.183 1.00 93.62 161 GLY A C 1
ATOM 1286 O O . GLY A 1 161 ? -5.741 -12.740 14.624 1.00 93.62 161 GLY A O 1
ATOM 1287 N N . ALA A 1 162 ? -7.699 -12.735 13.519 1.00 96.69 162 ALA A N 1
ATOM 1288 C CA . ALA A 1 162 ? -7.915 -11.292 13.529 1.00 96.69 162 ALA A CA 1
ATOM 1289 C C . ALA A 1 162 ? -8.638 -10.836 14.811 1.00 96.69 162 ALA A C 1
ATOM 1291 O O . ALA A 1 162 ? -9.538 -11.521 15.300 1.00 96.69 162 ALA A O 1
ATOM 1292 N N . SER A 1 163 ? -8.290 -9.645 15.299 1.00 96.31 163 SER A N 1
ATOM 1293 C CA . SER A 1 163 ? -8.928 -8.987 16.443 1.00 96.31 163 SER A CA 1
ATOM 1294 C C . SER A 1 163 ? -9.517 -7.642 16.027 1.00 96.31 163 SER A C 1
ATOM 1296 O O . SER A 1 163 ? -8.882 -6.851 15.328 1.00 96.31 163 SER A O 1
ATOM 1298 N N . PHE A 1 164 ? -10.734 -7.357 16.477 1.00 96.81 164 PHE A N 1
ATOM 1299 C CA . PHE A 1 164 ? -11.415 -6.096 16.209 1.00 96.81 164 PHE A CA 1
ATOM 1300 C C . PHE A 1 164 ? -12.193 -5.637 17.442 1.00 96.81 164 PHE A C 1
ATOM 1302 O O . PHE A 1 164 ? -12.906 -6.435 18.050 1.00 96.81 164 PHE A O 1
ATOM 1309 N N . GLN A 1 165 ? -12.069 -4.356 17.791 1.00 97.12 165 GLN A N 1
ATOM 1310 C CA . GLN A 1 165 ? -12.824 -3.721 18.866 1.00 97.12 165 GLN A CA 1
ATOM 1311 C C . GLN A 1 165 ? -13.332 -2.346 18.419 1.00 97.12 165 GLN A C 1
ATOM 1313 O O . GLN A 1 165 ? -12.546 -1.417 18.249 1.00 97.12 165 GLN A O 1
ATOM 1318 N N . GLY A 1 166 ? -14.650 -2.213 18.274 1.00 96.19 166 GLY A N 1
ATOM 1319 C CA . GLY A 1 166 ? -15.322 -0.975 17.876 1.00 96.19 166 GLY A CA 1
ATOM 1320 C C . GLY A 1 166 ? -16.653 -1.256 17.187 1.00 96.19 166 GLY A C 1
ATOM 1321 O O . GLY A 1 166 ? -17.132 -2.395 17.182 1.00 96.19 166 GLY A O 1
ATOM 1322 N N . ASN A 1 167 ? -17.251 -0.230 16.588 1.00 96.44 167 ASN A N 1
ATOM 1323 C CA . ASN A 1 167 ? -18.452 -0.381 15.776 1.00 96.44 167 ASN A CA 1
ATOM 1324 C C . ASN A 1 167 ? -18.076 -0.643 14.319 1.00 96.44 167 ASN A C 1
ATOM 1326 O O . ASN A 1 167 ? -17.104 -0.099 13.801 1.00 96.44 167 ASN A O 1
ATOM 1330 N N . CYS A 1 168 ? -18.867 -1.460 13.627 1.00 93.88 168 CYS A N 1
ATOM 1331 C CA . CYS A 1 168 ? -18.719 -1.636 12.188 1.00 93.88 168 CYS A CA 1
ATOM 1332 C C . CYS A 1 168 ? -20.018 -1.274 11.466 1.00 93.88 168 CYS A C 1
ATOM 1334 O O . CYS A 1 168 ? -21.103 -1.713 11.846 1.00 93.88 168 CYS A O 1
ATOM 1336 N N . GLN A 1 169 ? -19.894 -0.470 10.415 1.00 94.31 169 GLN A N 1
ATOM 1337 C CA . GLN A 1 169 ? -20.981 -0.114 9.519 1.00 94.31 169 GLN A CA 1
ATOM 1338 C C . GLN A 1 169 ? -20.659 -0.629 8.120 1.00 94.31 169 GLN A C 1
ATOM 1340 O O . GLN A 1 169 ? -19.642 -0.268 7.518 1.00 94.31 169 GLN A O 1
ATOM 1345 N N . VAL A 1 170 ? -21.560 -1.460 7.597 1.00 92.25 170 VAL A N 1
ATOM 1346 C CA . VAL A 1 170 ? -21.491 -1.938 6.219 1.00 92.25 170 VAL A CA 1
ATOM 1347 C C . VAL A 1 170 ? -22.378 -1.069 5.342 1.00 92.25 170 VAL A C 1
ATOM 1349 O O . VAL A 1 170 ? -23.603 -1.166 5.407 1.00 92.25 170 VAL A O 1
ATOM 1352 N N . ASP A 1 171 ? -21.763 -0.215 4.525 1.00 83.56 171 ASP A N 1
ATOM 1353 C CA . ASP A 1 171 ? -22.507 0.614 3.578 1.00 83.56 171 ASP A CA 1
ATOM 1354 C C . ASP A 1 171 ? -23.079 -0.266 2.462 1.00 83.56 171 ASP A C 1
ATOM 1356 O O . ASP A 1 171 ? -22.359 -1.011 1.792 1.00 83.56 171 ASP A O 1
ATOM 1360 N N . LEU A 1 172 ? -24.392 -0.178 2.242 1.00 76.25 172 LEU A N 1
ATOM 1361 C CA . LEU A 1 172 ? -25.052 -0.912 1.169 1.00 76.25 172 LEU A CA 1
ATOM 1362 C C . LEU A 1 172 ? -24.453 -0.491 -0.176 1.00 76.25 172 LEU A C 1
ATOM 1364 O O . LEU A 1 172 ? -24.562 0.663 -0.596 1.00 76.25 172 LEU A O 1
ATOM 1368 N N . ILE A 1 173 ? -23.850 -1.449 -0.880 1.00 64.12 173 ILE A N 1
ATOM 1369 C CA . ILE A 1 173 ? -23.433 -1.259 -2.265 1.00 64.12 173 ILE A CA 1
ATOM 1370 C C . ILE A 1 173 ? -24.704 -0.965 -3.064 1.00 64.12 173 ILE A C 1
ATOM 1372 O O . ILE A 1 173 ? -25.520 -1.861 -3.286 1.00 64.12 173 ILE A O 1
ATOM 1376 N N . GLN A 1 174 ? -24.879 0.276 -3.524 1.00 54.62 174 GLN A N 1
ATOM 1377 C CA . GLN A 1 174 ? -25.858 0.575 -4.565 1.00 54.62 174 GLN A CA 1
ATOM 1378 C C . GLN A 1 174 ? -25.399 -0.130 -5.843 1.00 54.62 174 GLN A C 1
ATOM 1380 O O . GLN A 1 174 ? -24.657 0.415 -6.661 1.00 54.62 174 GLN A O 1
ATOM 1385 N N . SER A 1 175 ? -25.785 -1.397 -5.987 1.00 51.56 175 SER A N 1
ATOM 1386 C CA . SER A 1 175 ? -25.563 -2.135 -7.219 1.00 51.56 175 SER A CA 1
ATOM 1387 C C . SER A 1 175 ? -26.321 -1.412 -8.331 1.00 51.56 175 SER A C 1
ATOM 1389 O O . SER A 1 175 ? -27.542 -1.262 -8.291 1.00 51.56 175 SER A O 1
ATOM 1391 N N . LYS A 1 176 ? -25.595 -0.925 -9.341 1.00 48.69 176 LYS A N 1
ATOM 1392 C CA . LYS A 1 176 ? -26.209 -0.653 -10.641 1.00 48.69 176 LYS A CA 1
ATOM 1393 C C . LYS A 1 176 ? -26.824 -1.980 -11.079 1.00 48.69 176 LYS A C 1
ATOM 1395 O O . LYS A 1 176 ? -26.083 -2.943 -11.266 1.00 48.69 176 LYS A O 1
ATOM 1400 N N . ALA A 1 177 ? -28.152 -2.031 -11.157 1.00 46.69 177 ALA A N 1
ATOM 1401 C CA . ALA A 1 177 ? -28.909 -3.224 -11.504 1.00 46.69 177 ALA A CA 1
ATOM 1402 C C . ALA A 1 177 ? -28.261 -3.946 -12.695 1.00 46.69 177 ALA A C 1
ATOM 1404 O O . ALA A 1 177 ? -28.128 -3.378 -13.781 1.00 46.69 177 ALA A O 1
ATOM 1405 N N . VAL A 1 178 ? -27.840 -5.192 -12.480 1.00 55.81 178 VAL A N 1
ATOM 1406 C CA . VAL A 1 178 ? -27.472 -6.093 -13.570 1.00 55.81 178 VAL A CA 1
ATOM 1407 C C . VAL A 1 178 ? -28.765 -6.362 -14.331 1.00 55.81 178 VAL A C 1
ATOM 1409 O O . VAL A 1 178 ? -29.672 -7.008 -13.808 1.00 55.81 178 VAL A O 1
ATOM 1412 N N . SER A 1 179 ? -28.897 -5.804 -15.534 1.00 56.69 179 SER A N 1
ATOM 1413 C CA . SER A 1 179 ? -30.023 -6.123 -16.405 1.00 56.69 179 SER A CA 1
ATOM 1414 C C . SER A 1 179 ? -30.000 -7.628 -16.711 1.00 56.69 179 SER A C 1
ATOM 1416 O O . SER A 1 179 ? -28.932 -8.176 -17.001 1.00 56.69 179 SER A O 1
ATOM 1418 N N . PRO A 1 180 ? -31.146 -8.327 -16.619 1.00 63.09 180 PRO A N 1
ATOM 1419 C CA . PRO A 1 180 ? -31.190 -9.760 -16.871 1.00 63.09 180 PRO A CA 1
ATOM 1420 C C . PRO A 1 180 ? -30.744 -10.067 -18.312 1.00 63.09 180 PRO A C 1
ATOM 1422 O O . PRO A 1 180 ? -30.990 -9.261 -19.218 1.00 63.09 180 PRO A O 1
ATOM 1425 N N . PRO A 1 181 ? -30.098 -11.225 -18.551 1.00 54.81 181 PRO A N 1
ATOM 1426 C CA . PRO A 1 181 ? -29.659 -11.606 -19.885 1.00 54.81 181 PRO A CA 1
ATOM 1427 C C . PRO A 1 181 ? -30.870 -11.686 -20.823 1.00 54.81 181 PRO A C 1
ATOM 1429 O O . PRO A 1 181 ? -31.910 -12.251 -20.474 1.00 54.81 181 PRO A O 1
ATOM 1432 N N . ARG A 1 182 ? -30.743 -11.109 -22.027 1.00 58.22 182 ARG A N 1
ATOM 1433 C CA . ARG A 1 182 ? -31.757 -11.233 -23.085 1.00 58.22 182 ARG A CA 1
ATOM 1434 C C . ARG A 1 182 ? -32.011 -12.720 -23.346 1.00 58.22 182 ARG A C 1
ATOM 1436 O O . ARG A 1 182 ? -31.102 -13.423 -23.781 1.00 58.22 182 ARG A O 1
ATOM 1443 N N . LYS A 1 183 ? -33.245 -13.186 -23.119 1.00 49.44 183 LYS A N 1
ATOM 1444 C CA . LYS A 1 183 ? -33.707 -14.495 -23.604 1.00 49.44 183 LYS A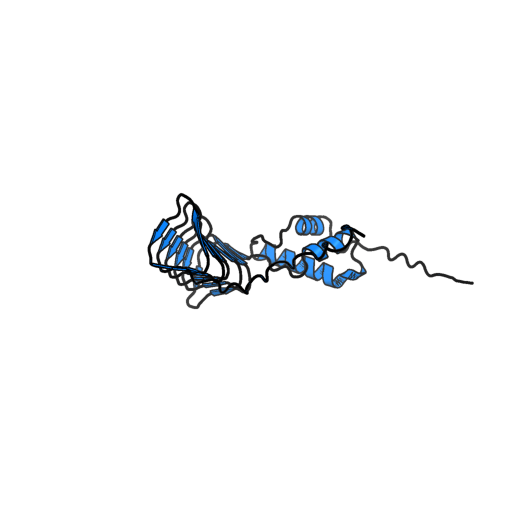 CA 1
ATOM 1445 C C . LYS A 1 183 ? -33.455 -14.571 -25.115 1.00 49.44 183 LYS A C 1
ATOM 1447 O O . LYS A 1 183 ? -33.891 -13.696 -25.861 1.00 49.44 183 LYS A O 1
ATOM 1452 N N . SER A 1 184 ? -32.738 -15.603 -25.545 1.00 47.44 184 SER A N 1
ATOM 1453 C CA . SER A 1 184 ? -32.501 -15.949 -26.946 1.00 47.44 184 SER A CA 1
ATOM 145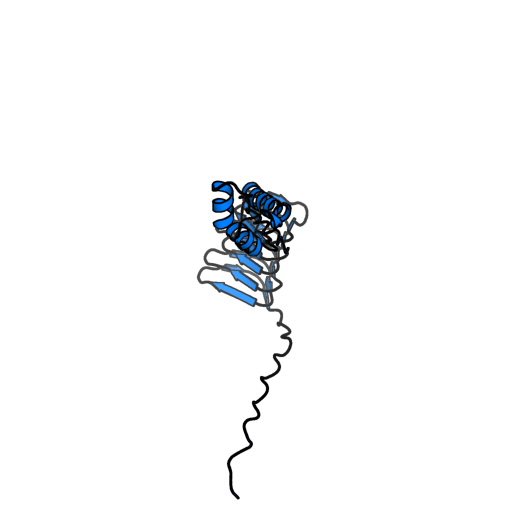4 C C . SER A 1 184 ? -33.823 -16.263 -27.655 1.00 47.44 184 SER A C 1
ATOM 1456 O O . SER A 1 184 ? -34.541 -17.171 -27.236 1.00 47.44 184 SER A O 1
ATOM 1458 N N . LEU A 1 185 ? -34.130 -15.558 -28.747 1.00 54.41 185 LEU A N 1
ATOM 1459 C CA . LEU A 1 185 ? -35.132 -16.006 -29.715 1.00 54.41 185 LEU A CA 1
ATOM 1460 C C . LEU A 1 185 ? -34.517 -17.138 -30.554 1.00 54.41 185 LEU A C 1
ATOM 1462 O O . LEU A 1 185 ? -33.867 -16.879 -31.560 1.00 54.41 185 LEU A O 1
ATOM 1466 N N . ILE A 1 186 ? -34.724 -18.388 -30.145 1.00 53.06 186 ILE A N 1
ATOM 1467 C CA . ILE A 1 186 ? -34.749 -19.532 -31.072 1.00 53.06 186 ILE A CA 1
ATOM 1468 C C . ILE A 1 186 ? -36.008 -20.336 -30.749 1.00 53.06 186 ILE A C 1
ATOM 1470 O O . ILE A 1 186 ? -35.965 -21.410 -30.163 1.00 53.06 186 ILE A O 1
ATOM 1474 N N . ALA A 1 187 ? -37.155 -19.749 -31.073 1.00 54.91 187 ALA A N 1
ATOM 1475 C CA . ALA A 1 187 ? -38.445 -20.420 -31.009 1.00 54.91 187 ALA A CA 1
ATOM 1476 C C . ALA A 1 187 ? -39.294 -20.016 -32.214 1.00 54.91 187 ALA A C 1
ATOM 1478 O O . ALA A 1 187 ? -40.389 -19.503 -32.040 1.00 54.91 187 ALA A O 1
ATOM 1479 N N . GLN A 1 188 ? -38.768 -20.203 -33.426 1.00 54.25 188 GLN A N 1
ATOM 1480 C CA . GLN A 1 188 ? -39.556 -20.352 -34.651 1.00 54.25 188 GLN A CA 1
ATOM 1481 C C . GLN A 1 188 ? -38.773 -21.253 -35.609 1.00 54.25 188 GLN A C 1
ATOM 1483 O O . GLN A 1 188 ? -37.556 -21.125 -35.697 1.00 54.25 188 GLN A O 1
ATOM 1488 N N . LEU A 1 189 ? -39.504 -22.103 -36.334 1.00 53.31 189 LEU A N 1
ATOM 1489 C CA . LEU A 1 189 ? -39.070 -23.201 -37.210 1.00 53.31 189 LEU A CA 1
ATOM 1490 C C . LEU A 1 189 ? -39.001 -24.549 -36.488 1.00 53.31 189 LEU A C 1
ATOM 1492 O O . LEU A 1 189 ? -37.982 -24.917 -35.925 1.00 53.31 189 LEU A O 1
ATOM 1496 N N . PHE A 1 190 ? -40.157 -25.218 -36.482 1.00 51.19 190 PHE A N 1
ATOM 1497 C CA . PHE A 1 190 ? -40.419 -26.649 -36.705 1.00 51.19 190 PHE A CA 1
ATOM 1498 C C . PHE A 1 190 ? -41.664 -27.044 -35.899 1.00 51.19 190 PHE A C 1
ATOM 1500 O O . PHE A 1 190 ? -41.590 -27.344 -34.712 1.00 51.19 190 PHE A O 1
ATOM 1507 N N . GLY A 1 191 ? -42.827 -26.995 -36.556 1.00 42.03 191 GLY A N 1
ATOM 1508 C CA . GLY A 1 191 ? -44.100 -27.396 -35.963 1.00 42.03 191 GLY A CA 1
ATOM 1509 C C . GLY A 1 191 ? -45.293 -27.201 -36.898 1.00 42.03 191 GLY A C 1
ATOM 1510 O O . GLY A 1 191 ? -45.942 -26.164 -36.842 1.00 42.03 191 GLY A O 1
ATOM 1511 N N . SER A 1 192 ? -45.566 -28.245 -37.690 1.00 44.03 192 SER A N 1
ATOM 1512 C CA . SER A 1 192 ? -46.846 -28.636 -38.317 1.00 44.03 192 SER A CA 1
ATOM 1513 C C . SER A 1 192 ? -47.492 -27.731 -39.379 1.00 44.03 192 SER A C 1
ATOM 1515 O O . SER A 1 192 ? -48.102 -26.711 -39.067 1.00 44.03 192 SER A O 1
ATOM 1517 N N . GLY A 1 193 ? -47.445 -28.231 -40.617 1.00 41.75 193 GLY A N 1
ATOM 1518 C CA . GLY A 1 193 ? -48.270 -27.886 -41.773 1.00 41.75 193 GLY A CA 1
ATOM 1519 C C . GLY A 1 193 ? -47.993 -28.890 -42.878 1.00 41.75 193 GLY A C 1
ATOM 1520 O O . GLY A 1 193 ? -46.897 -28.773 -43.464 1.00 41.75 193 GLY A O 1
#

Foldseek 3Di:
DDPPPPPVLQQDAQDDPVLLVLLVPDDLEEEDEPVSVVSNVVSLVSCVVSVVSHDPSSVVSNVRCVVRDHEYEDAEAEEDPAEDEEAGEYEYHYEYEEHYAYEAEYEDDACYEYEYEYEYQEYEFQYEYHHEYEHAAEYEYEANGEYEYEYEHLYYYYDPNYYYHYHYDHDPPPDPDPDDDPDDPPPDDDDDD

Sequence (193 aa):
MFLHRYNFFIKHKVLAAAQYDFLFAGDIHDFYDPPTRDKFYRLIEKLEKFKGECTWSESRLLKKFRGANFGLRLQGDRVSVETYIFDGSLRIEGKHLGDMTVRNRLVIAQGAYQEGDVSAAEVICQGQIIGNVKARRKVTILPGGTVVGDIVAPALQFDSGASFQGNCQVDLIQSKAVSPPRKSLIAQLFGSG

Radius of gyration: 24.79 Å; Cα contacts (8 Å, |Δi|>4): 397; chains: 1; bounding box: 69×45×80 Å

pLDDT: mean 87.5, std 17.32, range [39.38, 98.56]

Nearest PDB structures (foldseek):
  6rib-assembly1_A  TM=8.467E-01  e=2.294E-02  Thermus thermophilus HB8
  3pet-assembly1_A  TM=3.898E-01  e=3.194E+00  Bacteroides fragilis NCTC 9343
  7d6c-assembly2_5  TM=1.996E-01  e=1.857E+00  Synechococcus elongatus PCC 7942 = FACHB-805

Secondary structure (DSSP, 8-state):
--------------S-HHHHHHHHH--TTSEE-HHHHHHHHHHHHHHHHTTTT--HHHHHHHHHTTT--PEEEEES-EE-SS-EEESS-EEEESEEES-EEESSEEEE-TT-EEES-EEEEEEEESSEEES-EEEEEEEEE-TT-EEES-EE-S-EEE-TT-EEES-EE---------PPPPPP----S-S--